Protein 2O8N (pdb70)

GO terms:
  GO:0052856 NAD(P)HX epimerase activity (F, EXP)
  GO:0005576 extracellular region (C, EXP)
  GO:0044297 cell body (C, IDA)
  GO:0005576 extracellular region (C, IDA)
  GO:0005739 mitochondrion (C, IDA)
  GO:0005929 cilium (C, IDA)
  GO:0005739 mitochondrion (C, HDA)
  GO:0042802 identical protein binding (F, IPI)
  GO:0005829 cytosol (C, IDA)

Structure (mmCIF, N/CA/C/O backbone):
data_2O8N
#
_entry.id   2O8N
#
_cell.length_a   124.312
_cell.length_b   124.312
_cell.length_c   120.677
_cell.angle_alpha   90.00
_cell.angle_beta   90.00
_cell.angle_gamma   120.00
#
_symmetry.space_group_name_H-M   'H 3 2'
#
loop_
_entity.id
_entity.type
_entity.pdbx_description
1 polymer 'ApoA-I binding protein'
2 non-polymer 'SULFATE ION'
3 non-polymer 'CHLORIDE ION'
4 water water
#
loop_
_atom_site.group_PDB
_atom_site.id
_atom_site.type_symbol
_atom_site.label_atom_id
_atom_site.label_alt_id
_atom_site.label_comp_id
_atom_site.label_asym_id
_atom_site.label_entity_id
_atom_site.label_seq_id
_atom_site.pdbx_PDB_ins_code
_atom_site.Cartn_x
_atom_site.Cartn_y
_atom_site.Cartn_z
_atom_site.occupancy
_atom_site.B_iso_or_equiv
_atom_site.auth_seq_id
_atom_site.auth_comp_id
_atom_site.auth_asym_id
_atom_site.auth_atom_id
_atom_site.pdbx_PDB_model_num
ATOM 1 N N . ALA A 1 27 ? 22.956 8.980 101.315 1.00 31.21 26 ALA A N 1
ATOM 2 C CA . ALA A 1 27 ? 22.015 8.804 100.174 1.00 31.11 26 ALA A CA 1
ATOM 3 C C . ALA A 1 27 ? 21.264 10.102 99.942 1.00 31.13 26 ALA A C 1
ATOM 4 O O . ALA A 1 27 ? 20.867 10.784 100.904 1.00 31.12 26 ALA A O 1
ATOM 6 N N . VAL A 1 28 ? 21.074 10.433 98.663 1.00 31.00 27 VAL A N 1
ATOM 7 C CA . VAL A 1 28 ? 20.612 11.756 98.249 1.00 30.83 27 VAL A CA 1
ATOM 8 C C . VAL A 1 28 ? 19.211 12.020 98.808 1.00 30.77 27 VAL A C 1
ATOM 9 O O . VAL A 1 28 ? 18.439 11.082 98.994 1.00 30.85 27 VAL A O 1
ATOM 13 N N . LYS A 1 29 ? 18.894 13.279 99.100 1.00 30.71 28 LYS A N 1
ATOM 14 C CA . LYS A 1 29 ? 17.544 13.653 99.508 1.00 30.69 28 LYS A CA 1
ATOM 15 C C . LYS A 1 29 ? 16.614 13.738 98.300 1.00 30.67 28 LYS A C 1
ATOM 16 O O . LYS A 1 29 ? 16.987 14.254 97.231 1.00 30.45 28 LYS A O 1
ATOM 22 N N . TYR A 1 30 ? 15.405 13.222 98.467 1.00 30.48 29 TYR A N 1
ATOM 23 C CA . TYR A 1 30 ? 14.373 13.378 97.451 1.00 30.57 29 TYR A CA 1
ATOM 24 C C . TYR A 1 30 ? 13.470 14.488 97.923 1.00 30.37 29 TYR A C 1
ATOM 25 O O . TYR A 1 30 ? 12.919 14.414 99.003 1.00 30.26 29 TYR A O 1
ATOM 34 N N . LEU A 1 31 ? 13.364 15.538 97.125 1.00 30.05 30 LEU A N 1
ATOM 35 C CA . LEU A 1 31 ? 12.684 16.747 97.551 1.00 29.94 30 LEU A CA 1
ATOM 36 C C . LEU A 1 31 ? 11.163 16.740 97.334 1.00 29.96 30 LEU A C 1
ATOM 37 O O . LEU A 1 31 ? 10.671 16.282 96.287 1.00 29.73 30 LEU A O 1
ATOM 42 N N . SER A 1 32 ? 10.437 17.304 98.302 1.00 29.80 31 SER A N 1
ATOM 43 C CA . SER A 1 32 ? 9.036 17.652 98.111 1.00 29.90 31 SER A CA 1
ATOM 44 C C . SER A 1 32 ? 8.937 18.816 97.118 1.00 30.08 31 SER A C 1
ATOM 45 O O . SER A 1 32 ? 9.920 19.535 96.899 1.00 29.89 31 SER A O 1
ATOM 48 N N . GLN A 1 33 ? 7.750 19.011 96.545 1.00 30.26 32 GLN A N 1
ATOM 49 C CA . GLN A 1 33 ? 7.491 20.178 95.711 1.00 30.61 32 GLN A CA 1
ATOM 50 C C . GLN A 1 33 ? 7.850 21.477 96.429 1.00 30.71 32 GLN A C 1
ATOM 51 O O . GLN A 1 33 ? 8.482 22.335 95.838 1.00 30.56 32 GLN A O 1
ATOM 57 N N 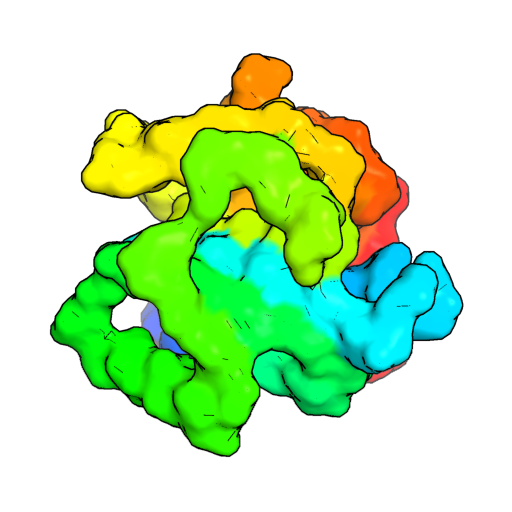. GLU A 1 34 ? 7.428 21.625 97.688 1.00 30.90 33 GLU A N 1
ATOM 58 C CA . GLU A 1 34 ? 7.737 22.831 98.448 1.00 31.15 33 GLU A CA 1
ATOM 59 C C . GLU A 1 34 ? 9.244 23.038 98.598 1.00 31.15 33 GLU A C 1
ATOM 60 O O . GLU A 1 34 ? 9.713 24.151 98.399 1.00 31.15 33 GLU A O 1
ATOM 66 N N . GLU A 1 35 ? 9.987 21.972 98.925 1.00 31.16 34 GLU A N 1
ATOM 67 C CA . GLU A 1 35 ? 11.461 22.015 99.024 1.00 31.14 34 GLU A CA 1
ATOM 68 C C . GLU A 1 35 ? 12.113 22.363 97.684 1.00 31.12 34 GLU A C 1
ATOM 69 O O . GLU A 1 35 ? 12.977 23.231 97.618 1.00 31.09 34 GLU A O 1
ATOM 75 N N . ALA A 1 36 ? 11.704 21.676 96.624 1.00 30.97 35 ALA A N 1
ATOM 76 C CA . ALA A 1 36 ? 12.183 21.984 95.278 1.00 30.95 35 ALA A CA 1
ATOM 77 C C . ALA A 1 36 ? 11.984 23.470 94.930 1.00 30.94 35 ALA A C 1
ATOM 78 O O . ALA A 1 36 ? 12.886 24.094 94.380 1.00 30.71 35 ALA A O 1
ATOM 80 N N . GLN A 1 37 ? 10.801 24.015 95.239 1.00 31.04 36 GLN A N 1
ATOM 81 C CA . GLN A 1 37 ? 10.485 25.421 94.949 1.00 31.26 36 GLN A CA 1
ATOM 82 C C . GLN A 1 37 ? 11.343 26.414 95.792 1.00 31.27 36 GLN A C 1
ATOM 83 O O . GLN A 1 37 ? 11.707 27.480 95.300 1.00 31.00 36 GLN A O 1
ATOM 89 N N . ALA A 1 38 ? 11.610 26.060 97.055 1.00 31.17 37 ALA A N 1
ATOM 90 C CA . ALA A 1 38 ? 12.461 26.849 97.945 1.00 31.29 37 ALA A CA 1
ATOM 91 C C . ALA A 1 38 ? 13.875 26.940 97.384 1.00 31.40 37 ALA A C 1
ATOM 92 O O . ALA A 1 38 ? 14.464 28.025 97.330 1.00 31.37 37 ALA A O 1
ATOM 94 N N . VAL A 1 39 ? 14.416 25.790 96.991 1.00 31.55 38 VAL A N 1
ATOM 95 C CA . VAL A 1 39 ? 15.784 25.690 96.486 1.00 31.79 38 VAL A CA 1
ATOM 96 C C . VAL A 1 39 ? 15.903 26.519 95.222 1.00 32.06 38 VAL A C 1
ATOM 97 O O . VAL A 1 39 ? 16.881 27.237 95.032 1.00 32.09 38 VAL A O 1
ATOM 101 N N . ASP A 1 40 ? 14.897 26.417 94.360 1.00 32.54 39 ASP A N 1
ATOM 102 C CA . ASP A 1 40 ? 14.850 27.225 93.149 1.00 32.88 39 ASP A CA 1
ATOM 103 C C . ASP A 1 40 ? 14.768 28.725 93.401 1.00 32.83 39 ASP A C 1
ATOM 104 O O . ASP A 1 40 ? 15.489 29.511 92.775 1.00 32.61 39 ASP A O 1
ATOM 109 N N . GLN A 1 41 ? 13.907 29.114 94.330 1.00 32.45 40 GLN A N 1
ATOM 110 C CA . GLN A 1 41 ? 13.823 30.505 94.748 1.00 32.31 40 GLN A CA 1
ATOM 111 C C . GLN A 1 41 ? 15.188 31.038 95.199 1.00 31.98 40 GLN A C 1
ATOM 112 O O . GLN A 1 41 ? 15.569 32.139 94.791 1.00 31.98 40 GLN A O 1
ATOM 118 N N . GLU A 1 42 ? 15.901 30.282 96.040 1.00 31.44 41 GLU A N 1
ATOM 119 C CA . GLU A 1 42 ? 17.251 30.676 96.478 1.00 30.96 41 GLU A CA 1
ATOM 120 C C . GLU A 1 42 ? 18.220 30.844 95.300 1.00 30.55 41 GLU A C 1
ATOM 121 O O . GLU A 1 42 ? 18.878 31.869 95.163 1.00 30.11 41 GLU A O 1
ATOM 127 N N . LEU A 1 43 ? 18.260 29.845 94.431 1.00 29.86 42 LEU A N 1
ATOM 128 C CA . LEU A 1 43 ? 19.205 29.873 93.305 1.00 29.46 42 LEU A CA 1
ATOM 129 C C . LEU A 1 43 ? 19.066 31.133 92.466 1.00 29.27 42 LEU A C 1
ATOM 130 O O . LEU A 1 43 ? 20.067 31.760 92.140 1.00 28.95 42 LEU A O 1
ATOM 135 N N . PHE A 1 44 ? 17.830 31.518 92.154 1.00 29.01 43 PHE A N 1
ATOM 136 C CA . PHE A 1 44 ? 17.587 32.619 91.229 1.00 29.15 43 PHE A CA 1
ATOM 137 C C . PHE A 1 44 ? 17.448 33.967 91.905 1.00 29.23 43 PHE A C 1
ATOM 138 O O . PHE A 1 44 ? 17.365 35.008 91.233 1.00 29.26 43 PHE A O 1
ATOM 146 N N . ASN A 1 45 ? 17.450 33.944 93.233 1.00 29.27 44 ASN A N 1
ATOM 147 C CA . ASN A 1 45 ? 17.287 35.164 93.986 1.00 29.28 44 ASN A CA 1
ATOM 148 C C . ASN A 1 45 ? 18.523 35.501 94.818 1.00 29.12 44 ASN A C 1
ATOM 149 O O . ASN A 1 45 ? 19.371 36.241 94.333 1.00 28.98 44 ASN A O 1
ATOM 154 N N . GLU A 1 46 ? 18.681 34.912 95.994 1.00 28.82 45 GLU A N 1
ATOM 155 C CA . GLU A 1 46 ? 19.859 35.231 96.814 1.00 28.73 45 GLU A CA 1
ATOM 156 C C . GLU A 1 46 ? 21.210 34.873 96.119 1.00 28.57 45 GLU A C 1
ATOM 157 O O . GLU A 1 46 ? 22.160 35.637 96.171 1.00 28.24 45 GLU A O 1
ATOM 163 N N . TYR A 1 47 ? 21.263 33.733 95.441 1.00 28.35 46 TYR A N 1
ATOM 164 C CA . TYR A 1 47 ? 22.495 33.304 94.747 1.00 28.27 46 TYR A CA 1
ATOM 165 C C . TYR A 1 47 ? 22.761 34.037 93.441 1.00 28.13 46 TYR A C 1
ATOM 166 O O . TYR A 1 47 ? 23.877 34.019 92.920 1.00 27.87 46 TYR A O 1
ATOM 175 N N . GLN A 1 48 ? 21.726 34.685 92.929 1.00 28.18 47 GLN A N 1
ATOM 176 C CA . GLN A 1 48 ? 21.805 35.490 91.717 1.00 28.25 47 GLN A CA 1
ATOM 177 C C . GLN A 1 48 ? 22.260 34.737 90.466 1.00 28.10 47 GLN A C 1
ATOM 178 O O . GLN A 1 48 ? 22.793 35.347 89.528 1.00 27.85 47 GLN A O 1
ATOM 184 N N . PHE A 1 49 ? 21.992 33.429 90.418 1.00 27.56 48 PHE A N 1
ATOM 185 C CA . PHE A 1 49 ? 22.076 32.715 89.149 1.00 27.44 48 PHE A CA 1
ATOM 186 C C . PHE A 1 49 ? 20.980 33.174 88.228 1.00 27.46 48 PHE A C 1
ATOM 187 O O . PHE A 1 49 ? 19.897 33.535 88.665 1.00 27.54 48 PHE A O 1
ATOM 195 N N . SER A 1 50 ? 21.251 33.182 86.939 1.00 27.51 49 SER A N 1
ATOM 196 C CA . SER A 1 50 ? 20.203 33.538 86.022 1.00 27.55 49 SER A CA 1
ATOM 197 C C . SER A 1 50 ? 19.565 32.258 85.437 1.00 27.47 49 SER A C 1
ATOM 198 O O . SER A 1 50 ? 20.184 31.189 85.380 1.00 27.09 49 SER A O 1
ATOM 201 N N . VAL A 1 51 ? 18.326 32.382 85.002 1.00 27.26 50 VAL A N 1
ATOM 202 C CA . VAL A 1 51 ? 17.598 31.240 84.451 1.00 27.36 50 VAL A CA 1
ATOM 203 C C . VAL A 1 51 ? 18.334 30.688 83.246 1.00 27.29 50 VAL A C 1
ATOM 204 O O . VAL A 1 51 ? 18.582 29.489 83.190 1.00 27.37 50 VAL A O 1
ATOM 208 N N . ASP A 1 52 ? 18.734 31.539 82.302 1.00 27.28 51 ASP A N 1
ATOM 209 C CA . ASP A 1 52 ? 19.289 30.963 81.080 1.00 27.33 51 ASP A CA 1
ATOM 210 C C . ASP A 1 52 ? 20.628 30.234 81.350 1.00 27.18 51 ASP A C 1
ATOM 211 O O . ASP A 1 52 ? 21.005 29.305 80.635 1.00 27.15 51 ASP A O 1
ATOM 216 N N . GLN A 1 53 ? 21.303 30.657 82.409 1.00 26.77 52 GLN A N 1
ATOM 217 C CA . GLN A 1 53 ? 22.539 30.075 82.864 1.00 26.28 52 GLN A CA 1
ATOM 218 C C . GLN A 1 53 ? 22.332 28.651 83.423 1.00 25.95 52 GLN A C 1
ATOM 219 O O . GLN A 1 53 ? 22.969 27.690 82.965 1.00 25.21 52 GLN A O 1
ATOM 225 N N . LEU A 1 54 ? 21.443 28.504 84.399 1.00 24.94 53 LEU A N 1
ATOM 226 C CA . LEU A 1 54 ? 21.182 27.163 84.935 1.00 24.72 53 LEU A CA 1
ATOM 227 C C . LEU A 1 54 ? 20.405 26.274 83.962 1.00 24.42 53 LEU A C 1
ATOM 228 O O . LEU A 1 54 ? 20.565 25.040 83.976 1.00 24.76 53 LEU A O 1
ATOM 241 N N . GLU A 1 56 ? 20.919 26.344 80.737 1.00 20.35 55 GLU A N 1
ATOM 242 C CA . GLU A 1 56 ? 22.017 25.848 79.874 1.00 18.39 55 GLU A CA 1
ATOM 243 C C . GLU A 1 56 ? 22.711 24.602 80.471 1.00 17.62 55 GLU A C 1
ATOM 244 O O . GLU A 1 56 ? 22.863 23.577 79.811 1.00 16.90 55 GLU A O 1
ATOM 250 N N . LEU A 1 57 ? 23.132 24.710 81.732 1.00 16.31 56 LEU A N 1
ATOM 251 C CA . LEU A 1 57 ? 23.747 23.589 82.416 1.00 15.31 56 LEU A CA 1
ATOM 252 C C . LEU A 1 57 ? 22.807 22.403 82.583 1.00 14.94 56 LEU A C 1
ATOM 253 O O . LEU A 1 57 ? 23.219 21.281 82.390 1.00 14.72 56 LEU A O 1
ATOM 258 N N . ALA A 1 58 ? 21.544 22.655 82.933 1.00 14.58 57 ALA A N 1
ATOM 259 C CA . ALA A 1 58 ? 20.538 21.582 83.043 1.00 14.14 57 ALA A CA 1
ATOM 260 C C . ALA A 1 58 ? 20.340 20.862 81.698 1.00 14.02 57 ALA A C 1
ATOM 261 O O . ALA A 1 58 ? 20.314 19.642 81.630 1.00 14.04 57 ALA A O 1
ATOM 263 N N . GLY A 1 59 ? 20.172 21.601 80.623 1.00 13.60 58 GLY A N 1
ATOM 264 C CA . GLY A 1 59 ? 19.910 20.910 79.338 1.00 13.12 58 GLY A CA 1
ATOM 265 C C . GLY A 1 59 ? 21.145 20.186 78.838 1.00 12.91 58 GLY A C 1
ATOM 266 O O . GLY A 1 59 ? 21.044 19.119 78.236 1.00 12.76 58 GLY A O 1
ATOM 267 N N . LEU A 1 60 ? 22.325 20.749 79.114 1.00 12.41 59 LEU A N 1
ATOM 268 C CA . LEU A 1 60 ? 23.570 20.071 78.804 1.00 12.17 59 LEU A CA 1
ATOM 269 C C . LEU A 1 60 ? 23.660 18.727 79.573 1.00 12.25 59 LEU A C 1
ATOM 270 O O . LEU A 1 60 ? 24.058 17.712 78.988 1.00 12.02 59 LEU A O 1
ATOM 275 N N . SER A 1 61 ? 23.350 18.723 80.882 1.00 12.33 60 SER A N 1
ATOM 276 C CA . SER A 1 61 ? 23.306 17.477 81.643 1.00 12.53 60 SER A CA 1
ATOM 277 C C . SER A 1 61 ? 22.318 16.493 81.024 1.00 12.71 60 SER A C 1
ATOM 278 O O . SER A 1 61 ? 22.574 15.306 81.023 1.00 12.71 60 SER A O 1
ATOM 281 N N . CYS A 1 62 ? 21.168 16.971 80.558 1.00 12.75 61 CYS A N 1
ATOM 282 C CA . CYS A 1 62 ? 20.174 16.044 79.989 1.00 13.01 61 CYS A CA 1
ATOM 283 C C . CYS A 1 62 ? 20.736 15.359 78.741 1.00 12.71 61 CYS A C 1
ATOM 284 O O . CYS A 1 62 ? 20.645 14.149 78.596 1.00 12.41 61 CYS A O 1
ATOM 287 N N . ALA A 1 63 ? 21.343 16.150 77.856 1.00 12.61 62 ALA A N 1
ATOM 288 C CA .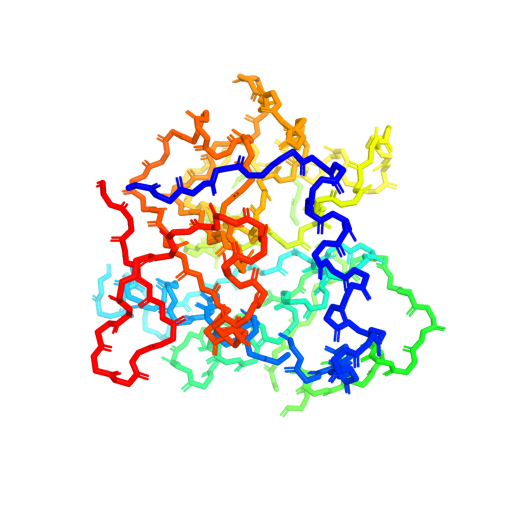 ALA A 1 63 ? 21.885 15.628 76.572 1.00 12.17 62 ALA A CA 1
ATOM 289 C C . ALA A 1 63 ? 23.025 14.697 76.909 1.00 12.39 62 ALA A C 1
ATOM 290 O O . ALA A 1 63 ? 23.226 13.679 76.250 1.00 11.95 62 ALA A O 1
ATOM 292 N N . THR A 1 64 ? 23.799 15.051 77.955 1.00 12.00 63 THR A N 1
ATOM 293 C CA . THR A 1 64 ? 24.890 14.218 78.382 1.00 11.92 63 THR A CA 1
ATOM 294 C C . THR A 1 64 ? 24.404 12.848 78.900 1.00 11.90 63 THR A C 1
ATOM 295 O O . THR A 1 64 ? 24.986 11.813 78.559 1.00 11.65 63 THR A O 1
ATOM 299 N N . ALA A 1 65 ? 23.378 12.849 79.752 1.00 11.68 64 ALA A N 1
ATOM 300 C CA . ALA A 1 65 ? 22.853 11.587 80.300 1.00 11.71 64 ALA A CA 1
ATOM 301 C C . ALA A 1 65 ? 22.302 10.706 79.165 1.00 11.70 64 ALA A C 1
ATOM 302 O O . ALA A 1 65 ? 22.506 9.487 79.137 1.00 11.53 64 ALA A O 1
ATOM 304 N N . ILE A 1 66 ? 21.614 11.342 78.231 1.00 11.71 65 ILE A N 1
ATOM 305 C CA . ILE A 1 66 ? 21.058 10.613 77.087 1.00 12.09 65 ILE A CA 1
ATOM 306 C C . ILE A 1 66 ? 22.179 9.960 76.296 1.00 12.30 65 ILE A C 1
ATOM 307 O O . ILE A 1 66 ? 22.080 8.783 75.933 1.00 12.21 65 ILE A O 1
ATOM 312 N N . ALA A 1 67 ? 23.245 10.725 76.028 1.00 12.93 66 ALA A N 1
ATOM 313 C CA . ALA A 1 67 ? 24.364 10.220 75.199 1.00 13.47 66 ALA A CA 1
ATOM 314 C C . ALA A 1 67 ? 25.125 9.126 75.918 1.00 13.77 66 ALA A C 1
ATOM 315 O O . ALA A 1 67 ? 25.673 8.235 75.272 1.00 13.98 66 ALA A O 1
ATOM 317 N N . LYS A 1 68 ? 25.129 9.161 77.250 1.00 14.20 67 LYS A N 1
ATOM 318 C CA . LYS A 1 68 ? 25.699 8.078 78.023 1.00 14.69 67 LYS A CA 1
ATOM 319 C C . LYS A 1 68 ? 24.829 6.817 78.060 1.00 14.93 67 LYS A C 1
ATOM 320 O O . LYS A 1 68 ? 25.339 5.710 77.972 1.00 14.74 67 LYS A O 1
ATOM 326 N N . ALA A 1 69 ? 23.524 6.979 78.229 1.00 15.33 68 ALA A N 1
ATOM 327 C CA . ALA A 1 69 ? 22.636 5.814 78.347 1.00 15.96 68 ALA A CA 1
ATOM 328 C C . ALA A 1 69 ? 22.368 5.200 76.978 1.00 16.42 68 ALA A C 1
ATOM 329 O O . ALA A 1 69 ? 22.176 3.983 76.861 1.00 16.30 68 ALA A O 1
ATOM 331 N N . TYR A 1 70 ? 22.307 6.041 75.947 1.00 17.15 69 TYR A N 1
ATOM 332 C CA . TYR A 1 70 ? 22.035 5.560 74.590 1.00 18.17 69 TYR A CA 1
ATOM 333 C C . TYR A 1 70 ? 23.094 6.079 73.610 1.00 19.03 69 TYR A C 1
ATOM 334 O O . TYR A 1 70 ? 22.786 6.914 72.759 1.00 18.78 69 TYR A O 1
ATOM 343 N N . PRO A 1 71 ? 24.342 5.585 73.712 1.00 19.94 70 PRO A N 1
ATOM 344 C CA . PRO A 1 71 ? 25.383 6.120 72.823 1.00 20.95 70 PRO A CA 1
ATOM 345 C C . PRO A 1 71 ? 25.067 5.845 71.348 1.00 22.11 70 PRO A C 1
ATOM 346 O O . PRO A 1 71 ? 24.512 4.799 71.045 1.00 21.79 70 PRO A O 1
ATOM 350 N N . PRO A 1 72 ? 25.414 6.791 70.444 1.00 23.28 71 PRO A N 1
ATOM 351 C CA . PRO A 1 72 ? 25.128 6.625 69.008 1.00 24.48 71 PRO A CA 1
ATOM 352 C C . PRO A 1 72 ? 25.542 5.281 68.437 1.00 25.44 71 PRO A C 1
ATOM 353 O O . PRO A 1 72 ? 24.817 4.735 67.593 1.00 25.94 71 PRO A O 1
ATOM 357 N N . THR A 1 73 ? 26.667 4.729 68.889 1.00 27.02 72 THR A N 1
ATOM 358 C CA . THR A 1 73 ? 27.079 3.371 68.467 1.00 28.38 72 THR A CA 1
ATOM 359 C C . THR A 1 73 ? 26.068 2.262 68.817 1.00 29.08 72 THR A C 1
ATOM 360 O O . THR A 1 73 ? 25.931 1.287 68.075 1.00 29.28 72 THR A O 1
ATOM 364 N N . SER A 1 74 ? 25.363 2.412 69.937 1.00 30.21 73 SER A N 1
ATOM 365 C CA . SER A 1 74 ? 24.385 1.403 70.387 1.00 31.32 73 SER A CA 1
ATOM 366 C C . SER A 1 74 ? 23.074 1.458 69.582 1.00 31.92 73 SER A C 1
ATOM 367 O O . SER A 1 74 ? 22.157 0.645 69.783 1.00 32.21 73 SER A O 1
ATOM 378 N N . SER A 1 76 ? 20.822 1.728 65.927 1.00 32.07 75 SER A N 1
ATOM 379 C CA . SER A 1 76 ? 20.853 1.156 64.571 1.00 31.08 75 SER A CA 1
ATOM 380 C C . SER A 1 76 ? 20.861 2.176 63.421 1.00 30.40 75 SER A C 1
ATOM 381 O O . SER A 1 76 ? 21.158 1.805 62.275 1.00 30.36 75 SER A O 1
ATOM 384 N N . LYS A 1 77 ? 20.527 3.435 63.708 1.00 29.31 76 LYS A N 1
ATOM 385 C CA . LYS A 1 77 ? 20.646 4.508 62.711 1.00 28.18 76 LYS A CA 1
ATOM 386 C C . LYS A 1 77 ? 21.883 5.377 62.945 1.00 27.44 76 LYS A C 1
ATOM 387 O O . LYS A 1 77 ? 22.149 5.800 64.072 1.00 27.09 76 LYS A O 1
ATOM 393 N N . SER A 1 78 ? 22.652 5.590 61.871 1.00 26.23 77 SER A N 1
ATOM 394 C CA . SER A 1 78 ? 23.738 6.585 61.869 1.00 24.99 77 SER A CA 1
ATOM 395 C C . SER A 1 78 ? 23.121 7.831 61.279 1.00 23.93 77 SER A C 1
ATOM 396 O O . SER A 1 78 ? 22.715 7.810 60.107 1.00 23.95 77 SER A O 1
ATOM 399 N N . PRO A 1 79 ? 23.371 8.951 61.950 1.00 22.72 78 PRO A N 1
ATOM 400 C CA . PRO A 1 79 ? 22.898 9.591 63.170 1.00 21.64 78 PRO A CA 1
ATOM 401 C C . PRO A 1 79 ? 21.614 9.002 63.745 1.00 20.31 78 PRO A C 1
ATOM 402 O O . PRO A 1 79 ? 20.657 8.785 63.019 1.00 20.21 78 PRO A O 1
ATOM 406 N N . PRO A 1 80 ? 21.628 8.700 65.046 1.00 19.05 79 PRO A N 1
ATOM 407 C CA . PRO A 1 80 ? 20.434 8.281 65.759 1.00 17.92 79 PRO A CA 1
ATOM 408 C C . PRO A 1 80 ? 19.379 9.378 65.806 1.00 16.95 79 PRO A C 1
ATOM 409 O O . PRO A 1 80 ? 19.695 10.528 66.027 1.00 16.43 79 PRO A O 1
ATOM 413 N N . THR A 1 81 ? 18.128 9.019 65.595 1.00 15.62 80 THR A N 1
ATOM 414 C CA . THR A 1 81 ? 17.056 10.012 65.579 1.00 14.53 80 THR A CA 1
ATOM 415 C C . THR A 1 81 ? 16.407 10.133 66.956 1.00 14.36 80 THR A C 1
ATOM 416 O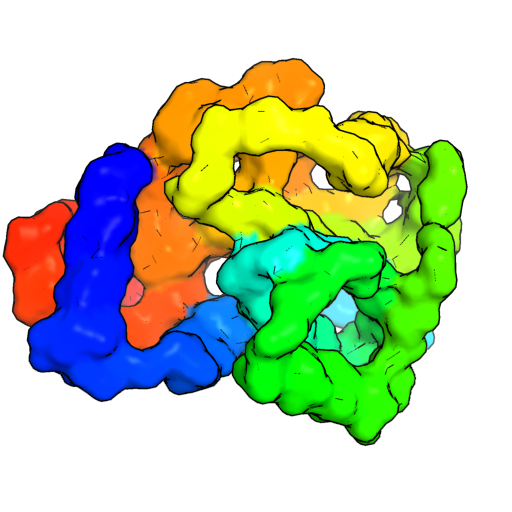 O . THR A 1 81 ? 16.277 9.122 67.677 1.00 13.71 80 THR A O 1
ATOM 420 N N . VAL A 1 82 ? 16.015 11.352 67.323 1.00 13.71 81 VAL A N 1
ATOM 421 C CA . VAL A 1 82 ? 15.422 11.636 68.639 1.00 13.48 81 VAL A CA 1
ATOM 422 C C . VAL A 1 82 ? 14.334 12.677 68.443 1.00 13.34 81 VAL A C 1
ATOM 423 O O . VAL A 1 82 ? 14.556 13.672 67.755 1.00 13.24 81 VAL A O 1
ATOM 427 N N . LEU A 1 83 ? 13.169 12.461 69.049 1.00 12.91 82 LEU A N 1
ATOM 428 C CA . LEU A 1 83 ? 12.114 13.476 69.059 1.00 12.63 82 LEU A CA 1
ATOM 429 C C . LEU A 1 83 ? 12.060 14.107 70.441 1.00 12.57 82 LEU A C 1
ATOM 430 O O . LEU A 1 83 ? 11.914 13.408 71.452 1.00 12.15 82 LEU A O 1
ATOM 435 N N . VAL A 1 84 ? 12.177 15.433 70.494 1.00 12.53 83 VAL A N 1
ATOM 436 C CA . VAL A 1 84 ? 12.216 16.110 71.782 1.00 12.77 83 VAL A CA 1
ATOM 437 C C . VAL A 1 84 ? 10.940 16.917 71.873 1.00 13.09 83 VAL A C 1
ATOM 438 O O . VAL A 1 84 ? 10.712 17.816 71.039 1.00 12.88 83 VAL A O 1
ATOM 442 N N . ILE A 1 85 ? 10.103 16.617 72.859 1.00 13.38 84 ILE A N 1
ATOM 443 C CA . ILE A 1 85 ? 8.780 17.259 72.912 1.00 13.87 84 ILE A CA 1
ATOM 444 C C . ILE A 1 85 ? 8.837 18.246 74.065 1.00 14.06 84 ILE A C 1
ATOM 445 O O . ILE A 1 85 ? 9.068 17.848 75.229 1.00 14.24 84 ILE A O 1
ATOM 450 N N . CYS A 1 86 ? 8.645 19.518 73.746 1.00 14.29 85 CYS A N 1
ATOM 451 C CA . CYS A 1 86 ? 8.864 20.585 74.720 1.00 14.53 85 CYS A CA 1
ATOM 452 C C . CYS A 1 86 ? 7.566 21.197 75.181 1.00 14.56 85 CYS A C 1
ATOM 453 O O . CYS A 1 86 ? 6.746 21.598 74.350 1.00 14.64 85 CYS A O 1
ATOM 456 N N . GLY A 1 87 ? 7.403 21.323 76.494 1.00 14.78 86 GLY A N 1
ATOM 457 C CA . GLY A 1 87 ? 6.173 21.858 77.076 1.00 15.00 86 GLY A CA 1
ATOM 458 C C . GLY A 1 87 ? 6.199 23.366 77.219 1.00 15.30 86 GLY A C 1
ATOM 459 O O . GLY A 1 87 ? 7.168 24.022 76.811 1.00 15.41 86 GLY A O 1
ATOM 460 N N . PRO A 1 88 ? 5.139 23.942 77.827 1.00 15.59 87 PRO A N 1
ATOM 461 C CA . PRO A 1 88 ? 4.988 25.409 77.809 1.00 15.60 87 PRO A CA 1
ATOM 462 C C . PRO A 1 88 ? 5.759 26.182 78.887 1.00 15.77 87 PRO A C 1
ATOM 463 O O . PRO A 1 88 ? 5.573 27.382 78.978 1.00 15.81 87 PRO A O 1
ATOM 467 N N . GLY A 1 89 ? 6.605 25.526 79.681 1.00 15.78 88 GLY A N 1
ATOM 468 C CA . GLY A 1 89 ? 7.319 26.220 80.783 1.00 15.70 88 GLY A CA 1
ATOM 469 C C . GLY A 1 89 ? 8.823 25.980 80.730 1.00 15.68 88 GLY A C 1
ATOM 470 O O . GLY A 1 89 ? 9.403 25.741 79.658 1.00 15.53 88 GLY A O 1
ATOM 471 N N . ASN A 1 90 ? 9.474 26.025 81.881 1.00 15.68 89 ASN A N 1
ATOM 472 C CA . ASN A 1 90 ? 10.913 25.854 81.918 1.00 15.74 89 ASN A CA 1
ATOM 473 C C . ASN A 1 90 ? 11.390 24.454 81.483 1.00 15.70 89 ASN A C 1
ATOM 474 O O . ASN A 1 90 ? 12.457 24.330 80.901 1.00 15.51 89 ASN A O 1
ATOM 479 N N . ASN A 1 91 ? 10.603 23.410 81.767 1.00 15.47 90 ASN A N 1
ATOM 480 C CA . ASN A 1 91 ? 10.984 22.055 81.367 1.00 15.32 90 ASN A CA 1
ATOM 481 C C . ASN A 1 91 ? 11.113 22.005 79.841 1.00 15.27 90 ASN A C 1
ATOM 482 O O . ASN A 1 91 ? 12.024 21.372 79.304 1.00 15.14 90 ASN A O 1
ATOM 487 N N . GLY A 1 92 ? 10.211 22.696 79.159 1.00 14.94 91 GLY A N 1
ATOM 488 C CA . GLY A 1 92 ? 10.312 22.854 77.708 1.00 15.03 91 GLY A CA 1
ATOM 489 C C . GLY A 1 92 ? 11.603 23.537 77.288 1.00 15.13 91 GLY A C 1
ATOM 490 O O . GLY A 1 92 ? 12.229 23.135 76.292 1.00 15.11 91 GLY A O 1
ATOM 491 N N . GLY A 1 93 ? 12.008 24.578 78.031 1.00 15.10 92 GLY A N 1
ATOM 492 C CA . GLY A 1 93 ? 13.285 25.238 77.770 1.00 14.93 92 GLY A CA 1
ATOM 493 C C . GLY A 1 93 ? 14.482 24.319 77.925 1.00 14.98 92 GLY A C 1
ATOM 494 O O . GLY A 1 93 ? 15.377 24.311 77.075 1.00 14.89 92 GLY A O 1
ATOM 495 N N . ASP A 1 94 ? 14.531 23.566 79.037 1.00 14.76 93 ASP A N 1
ATOM 496 C CA . ASP A 1 94 ? 15.566 22.541 79.233 1.00 14.42 93 ASP A CA 1
ATOM 497 C C . ASP A 1 94 ? 15.636 21.623 78.000 1.00 14.23 93 ASP A C 1
ATOM 498 O O . ASP A 1 94 ? 16.727 21.237 77.560 1.00 14.17 93 ASP A O 1
ATOM 503 N N . GLY A 1 95 ? 14.468 21.228 77.481 1.00 13.97 94 GLY A N 1
ATOM 504 C CA . GLY A 1 95 ? 14.381 20.416 76.245 1.00 13.52 94 GLY A CA 1
ATOM 505 C C . GLY A 1 95 ? 15.006 21.018 75.023 1.00 13.23 94 GLY A C 1
ATOM 506 O O . GLY A 1 95 ? 15.681 20.340 74.239 1.00 13.14 94 GLY A O 1
ATOM 507 N N . LEU A 1 96 ? 14.790 22.316 74.838 1.00 13.29 95 LEU A N 1
ATOM 508 C CA . LEU A 1 96 ? 15.370 23.018 73.706 1.00 12.94 95 LEU A CA 1
ATOM 509 C C . LEU A 1 96 ? 16.895 23.041 73.804 1.00 13.19 95 LEU A C 1
ATOM 510 O O . LEU A 1 96 ? 17.591 22.834 72.821 1.00 12.71 95 LEU A O 1
ATOM 515 N N . VAL A 1 97 ? 17.411 23.291 75.009 1.00 13.06 96 VAL A N 1
ATOM 516 C CA . VAL A 1 97 ? 18.871 23.315 75.214 1.00 13.33 96 VAL A CA 1
ATOM 517 C C . VAL A 1 97 ? 19.379 21.881 75.016 1.00 13.53 96 VAL A C 1
ATOM 518 O O . VAL A 1 97 ? 20.402 21.653 74.365 1.00 13.77 96 VAL A O 1
ATOM 522 N N . CYS A 1 98 ? 18.647 20.922 75.583 1.00 13.83 97 CYS A N 1
ATOM 523 C CA . CYS A 1 98 ? 18.957 19.482 75.388 1.00 14.01 97 CYS A CA 1
ATOM 524 C C . CYS A 1 98 ? 19.057 19.128 73.896 1.00 13.88 97 CYS A C 1
ATOM 525 O O . CYS A 1 98 ? 20.018 18.484 73.471 1.00 13.84 97 CYS A O 1
ATOM 528 N N . ALA A 1 99 ? 18.060 19.510 73.098 1.00 13.95 98 ALA A N 1
ATOM 529 C CA . ALA A 1 99 ? 18.106 19.194 71.674 1.00 13.92 98 ALA A CA 1
ATOM 530 C C . ALA A 1 99 ? 19.376 19.693 70.960 1.00 13.99 98 ALA A C 1
ATOM 531 O O . ALA A 1 99 ? 19.999 18.969 70.162 1.00 14.04 98 ALA A O 1
ATOM 533 N N . ARG A 1 100 ? 19.722 20.956 71.213 1.00 14.08 99 ARG A N 1
ATOM 534 C CA . ARG A 1 100 ? 20.896 21.583 70.589 1.00 14.03 99 ARG A CA 1
ATOM 535 C C . ARG A 1 100 ? 22.211 20.845 70.982 1.00 13.86 99 ARG A C 1
ATOM 536 O O . ARG A 1 100 ? 23.027 20.545 70.117 1.00 13.68 99 ARG A O 1
ATOM 544 N N . HIS A 1 101 ? 22.405 20.516 72.260 1.00 13.54 100 HIS A N 1
ATOM 545 C CA . HIS A 1 101 ? 23.596 19.704 72.641 1.00 13.37 100 HIS A CA 1
ATOM 546 C C . HIS A 1 101 ? 23.578 18.278 72.075 1.00 13.18 100 HIS A C 1
ATOM 547 O O . HIS A 1 101 ? 24.607 17.775 71.668 1.00 12.90 100 HIS A O 1
ATOM 554 N N . LEU A 1 102 ? 22.406 17.643 72.010 1.00 13.04 101 LEU A N 1
ATOM 555 C CA . LEU A 1 102 ? 22.307 16.316 71.356 1.00 12.95 101 LEU A CA 1
ATOM 556 C C . LEU A 1 102 ? 22.790 16.360 69.913 1.00 13.21 101 LEU A C 1
ATOM 557 O O . LEU A 1 102 ? 23.500 15.462 69.449 1.00 12.99 101 LEU A O 1
ATOM 562 N N . LYS A 1 103 ? 22.406 17.407 69.182 1.00 13.52 102 LYS A N 1
ATOM 563 C CA . LYS A 1 103 ? 22.888 17.551 67.796 1.00 13.60 102 LYS A CA 1
ATOM 564 C C . LYS A 1 103 ? 24.420 17.667 67.749 1.00 13.86 102 LYS A C 1
ATOM 565 O O . LYS A 1 103 ? 25.068 17.063 66.898 1.00 13.44 102 LYS A O 1
ATOM 571 N N . LEU A 1 104 ? 24.991 18.421 68.702 1.00 13.74 103 LEU A N 1
ATOM 572 C CA . LEU A 1 104 ? 26.432 18.585 68.794 1.00 13.92 103 LEU A CA 1
ATOM 573 C C . LEU A 1 104 ? 27.038 17.262 69.176 1.00 13.95 103 LEU A C 1
ATOM 574 O O . LEU A 1 104 ? 28.148 16.961 68.725 1.00 13.93 103 LEU A O 1
ATOM 579 N N . PHE A 1 1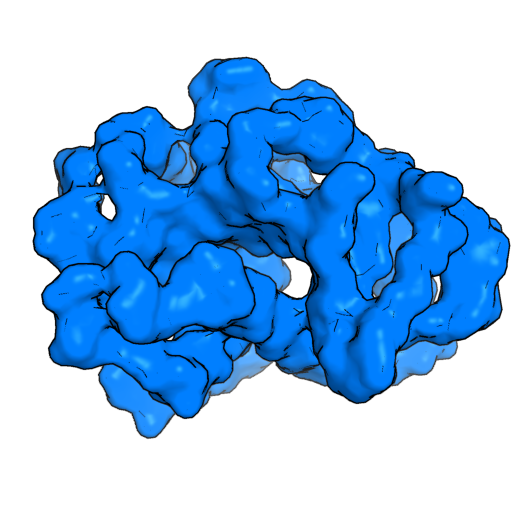05 ? 26.323 16.484 70.004 1.00 13.75 104 PHE A N 1
ATOM 580 C CA . PHE A 1 105 ? 26.785 15.130 70.363 1.00 13.81 104 PHE A CA 1
ATOM 581 C C . PHE A 1 105 ? 26.580 14.055 69.275 1.00 13.94 104 PHE A C 1
ATOM 582 O O . PHE A 1 105 ? 26.871 12.879 69.514 1.00 13.97 104 PHE A O 1
ATOM 590 N N . GLY A 1 106 ? 26.078 14.410 68.096 1.00 13.90 105 GLY A N 1
ATOM 591 C CA . GLY A 1 106 ? 25.971 13.396 67.034 1.00 14.26 105 GLY A CA 1
ATOM 592 C C . GLY A 1 106 ? 24.596 12.751 66.805 1.00 14.38 105 GLY A C 1
ATOM 593 O O . GLY A 1 106 ? 24.477 11.829 65.985 1.00 14.35 105 GLY A O 1
ATOM 594 N N . TYR A 1 107 ? 23.572 13.239 67.510 1.00 14.59 106 TYR A N 1
ATOM 595 C CA . TYR A 1 107 ? 22.173 12.839 67.296 1.00 15.00 106 TYR A CA 1
ATOM 596 C C . TYR A 1 107 ? 21.515 13.682 66.208 1.00 15.07 106 TYR A C 1
ATOM 597 O O . TYR A 1 107 ? 22.004 14.732 65.849 1.00 14.71 106 TYR A O 1
ATOM 606 N N . GLN A 1 108 ? 20.391 13.190 65.720 1.00 15.03 107 GLN A N 1
ATOM 607 C CA . GLN A 1 108 ? 19.588 13.880 64.740 1.00 15.22 107 GLN A CA 1
ATOM 608 C C . GLN A 1 108 ? 18.236 14.195 65.383 1.00 15.39 107 GLN A C 1
ATOM 609 O O . GLN A 1 108 ? 17.289 13.444 65.219 1.00 15.07 107 GLN A O 1
ATOM 615 N N . PRO A 1 109 ? 18.151 15.298 66.152 1.00 15.66 108 PRO A N 1
ATOM 616 C CA . PRO A 1 109 ? 16.910 15.653 66.860 1.00 16.05 108 PRO A CA 1
ATOM 617 C C . PRO A 1 109 ? 15.843 16.284 65.966 1.00 16.17 108 PRO A C 1
ATOM 618 O O . PRO A 1 109 ? 16.155 17.001 65.005 1.00 16.64 108 PRO A O 1
ATOM 622 N N . THR A 1 110 ? 14.597 16.032 66.312 1.00 16.19 109 THR A N 1
ATOM 623 C CA . THR A 1 110 ? 13.472 16.778 65.808 1.00 16.18 109 THR A CA 1
ATOM 624 C C . THR A 1 110 ? 12.745 17.333 67.043 1.00 16.43 109 THR A C 1
ATOM 625 O O . THR A 1 110 ? 12.693 16.666 68.079 1.00 16.49 109 THR A O 1
ATOM 629 N N . ILE A 1 111 ? 12.207 18.549 66.960 1.00 16.65 110 ILE A N 1
ATOM 630 C CA . ILE A 1 111 ? 11.488 19.137 68.104 1.00 16.84 110 ILE A CA 1
ATOM 631 C C . ILE A 1 111 ? 10.020 19.302 67.779 1.00 17.00 110 ILE A C 1
ATOM 632 O O . ILE A 1 111 ? 9.666 19.656 66.654 1.00 17.08 110 ILE A O 1
ATOM 637 N N . TYR A 1 112 ? 9.156 19.018 68.753 1.00 17.18 111 TYR A N 1
ATOM 638 C CA . TYR A 1 112 ? 7.751 19.402 68.681 1.00 17.40 111 TYR A CA 1
ATOM 639 C C . TYR A 1 112 ? 7.541 20.309 69.876 1.00 17.72 111 TYR A C 1
ATOM 640 O O . TYR A 1 112 ? 7.732 19.870 71.008 1.00 17.19 111 TYR A O 1
ATOM 649 N N . TYR A 1 113 ? 7.154 21.556 69.604 1.00 17.60 112 TYR A N 1
ATOM 650 C CA . TYR A 1 113 ? 7.022 22.613 70.614 1.00 18.15 112 TYR A CA 1
ATOM 651 C C . TYR A 1 113 ? 5.719 23.351 70.354 1.00 18.51 112 TYR A C 1
ATOM 652 O O . TYR A 1 113 ? 5.732 24.440 69.781 1.00 18.62 112 TYR A O 1
ATOM 661 N N . PRO A 1 114 ? 4.583 22.750 70.727 1.00 19.03 113 PRO A N 1
ATOM 662 C CA . PRO A 1 114 ? 3.294 23.321 70.344 1.00 19.55 113 PRO A CA 1
ATOM 663 C C . PRO A 1 114 ? 2.909 24.632 71.053 1.00 20.11 113 PRO A C 1
ATOM 664 O O . PRO A 1 114 ? 2.309 25.472 70.418 1.00 20.21 113 PRO A O 1
ATOM 668 N N . LYS A 1 115 ? 3.259 24.801 72.336 1.00 20.86 114 LYS A N 1
ATOM 669 C CA . LYS A 1 115 ? 2.866 25.985 73.124 1.00 21.47 114 LYS A CA 1
ATOM 670 C C . LYS A 1 115 ? 4.084 26.631 73.742 1.00 21.87 114 LYS A C 1
ATOM 671 O O . LYS A 1 115 ? 4.707 26.071 74.639 1.00 21.66 114 LYS A O 1
ATOM 677 N N . ARG A 1 116 ? 4.377 27.839 73.271 1.00 22.44 115 ARG A N 1
ATOM 678 C CA . ARG A 1 116 ? 5.612 28.538 73.578 1.00 23.12 115 ARG A CA 1
ATOM 679 C C . ARG A 1 116 ? 5.339 29.825 74.328 1.00 23.43 115 ARG A C 1
ATOM 680 O O . ARG A 1 116 ? 4.548 30.627 73.868 1.00 23.52 115 ARG A O 1
ATOM 688 N N . PRO A 1 117 ? 6.019 30.050 75.469 1.00 23.75 116 PRO A N 1
ATOM 689 C CA . PRO A 1 117 ? 5.814 31.320 76.143 1.00 23.93 116 PRO A CA 1
ATOM 690 C C . PRO A 1 117 ? 6.297 32.470 75.266 1.00 24.09 116 PRO A C 1
ATOM 691 O O . PRO A 1 117 ? 7.246 32.328 74.467 1.00 24.28 116 PRO A O 1
ATOM 695 N N . ASN A 1 118 ? 5.632 33.602 75.410 1.00 24.31 117 ASN A N 1
ATOM 696 C CA . ASN A 1 118 ? 6.011 34.783 74.683 1.00 24.26 117 ASN A CA 1
ATOM 697 C C . ASN A 1 118 ? 7.050 35.542 75.496 1.00 24.19 117 ASN A C 1
ATOM 698 O O . ASN A 1 118 ? 6.772 36.615 76.050 1.00 24.12 117 ASN A O 1
ATOM 703 N N . LYS A 1 119 ? 8.242 34.949 75.586 1.00 23.94 118 LYS A N 1
ATOM 704 C CA . LYS A 1 119 ? 9.374 35.539 76.302 1.00 23.62 118 LYS A CA 1
ATOM 705 C C . LYS A 1 119 ? 10.653 35.342 75.494 1.00 23.26 118 LYS A C 1
ATOM 706 O O . LYS A 1 119 ? 10.783 34.345 74.801 1.00 23.26 118 LYS A O 1
ATOM 712 N N . PRO A 1 120 ? 11.581 36.326 75.541 1.00 22.97 119 PRO A N 1
ATOM 713 C CA . PRO A 1 120 ? 12.820 36.227 74.754 1.00 22.45 119 PRO A CA 1
ATOM 714 C C . PRO A 1 120 ? 13.652 35.010 75.110 1.00 22.12 119 PRO A C 1
ATOM 715 O O . PRO A 1 120 ? 14.339 34.459 74.233 1.00 21.87 119 PRO A O 1
ATOM 719 N N . LEU A 1 121 ? 13.616 34.591 76.376 1.00 21.55 120 LEU A N 1
ATOM 720 C CA . LEU A 1 121 ? 14.336 33.373 76.729 1.00 21.18 120 LEU A CA 1
ATOM 721 C C . LEU A 1 121 ? 13.999 32.273 75.752 1.00 20.96 120 LEU A C 1
ATOM 722 O O . LEU A 1 121 ? 14.893 31.661 75.189 1.00 20.98 120 LEU A O 1
ATOM 727 N N . PHE A 1 122 ? 12.708 32.036 75.524 1.00 20.60 121 PHE A N 1
ATOM 728 C CA . PHE A 1 122 ? 12.274 30.881 74.733 1.00 20.39 121 PHE A CA 1
ATOM 729 C C . PHE A 1 122 ? 12.362 31.112 73.244 1.00 20.18 121 PHE A C 1
ATOM 730 O O . PHE A 1 122 ? 12.731 30.208 72.492 1.00 20.33 121 PHE A O 1
ATOM 738 N N . THR A 1 123 ? 12.090 32.330 72.807 1.00 20.00 122 THR A N 1
ATOM 739 C CA . THR A 1 123 ? 12.180 32.603 71.378 1.00 19.73 122 THR A CA 1
ATOM 740 C C . THR A 1 123 ? 13.645 32.571 70.946 1.00 19.30 122 THR A C 1
ATOM 741 O O . THR A 1 123 ? 13.968 32.184 69.829 1.00 19.18 122 THR A O 1
ATOM 745 N N . GLY A 1 124 ? 14.545 32.954 71.847 1.00 18.96 123 GLY A N 1
ATOM 746 C CA . GLY A 1 124 ? 15.983 32.840 71.555 1.00 18.28 123 GLY A CA 1
ATOM 747 C C . GLY A 1 124 ? 16.441 31.381 71.441 1.00 17.93 123 GLY A C 1
ATOM 748 O O . GLY A 1 124 ? 17.134 31.017 70.484 1.00 17.94 123 GLY A O 1
ATOM 749 N N . LEU A 1 125 ? 16.067 30.555 72.422 1.00 17.39 124 LEU A N 1
ATOM 750 C CA . LEU A 1 125 ? 16.312 29.100 72.375 1.00 17.03 124 LEU A CA 1
ATOM 751 C C . LEU A 1 125 ? 15.812 28.441 71.067 1.00 16.90 124 LEU A C 1
ATOM 752 O O . LEU A 1 125 ? 16.492 27.560 70.520 1.00 16.77 124 LEU A O 1
ATOM 757 N N . VAL A 1 126 ? 14.632 28.843 70.596 1.00 16.70 125 VAL A N 1
ATOM 758 C CA . VAL A 1 126 ? 14.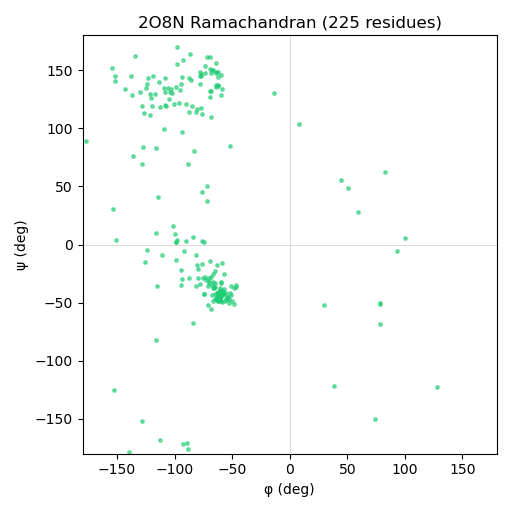064 28.271 69.375 1.00 16.52 125 VAL A CA 1
ATOM 759 C C . VAL A 1 126 ? 14.947 28.644 68.218 1.00 16.65 125 VAL A C 1
ATOM 760 O O . VAL A 1 126 ? 15.281 27.811 67.407 1.00 16.68 125 VAL A O 1
ATOM 764 N N . THR A 1 127 ? 15.322 29.923 68.136 1.00 16.97 126 THR A N 1
ATOM 765 C CA . THR A 1 127 ? 16.169 30.395 67.045 1.00 17.09 126 THR A CA 1
ATOM 766 C C . THR A 1 127 ? 17.480 29.630 67.034 1.00 17.35 126 THR A C 1
ATOM 767 O O . THR A 1 127 ? 17.961 29.215 65.959 1.00 17.27 126 THR A O 1
ATOM 771 N N . GLN A 1 128 ? 18.058 29.436 68.230 1.00 17.40 127 GLN A N 1
ATOM 772 C CA . GLN A 1 128 ? 19.293 28.638 68.368 1.00 17.63 127 GLN A CA 1
ATOM 773 C C . GLN A 1 128 ? 19.115 27.236 67.785 1.00 17.99 127 GLN A C 1
ATOM 774 O O . GLN A 1 128 ? 19.972 26.768 67.031 1.00 18.03 127 GLN A O 1
ATOM 780 N N . CYS A 1 129 ? 18.029 26.552 68.147 1.00 18.60 128 CYS A N 1
ATOM 781 C CA . CYS A 1 129 ? 17.747 25.222 67.561 1.00 19.18 128 CYS A CA 1
ATOM 782 C C . CYS A 1 129 ? 17.563 25.293 66.053 1.00 19.41 128 CYS A C 1
ATOM 783 O O . CYS A 1 129 ? 18.094 24.457 65.340 1.00 19.49 128 CYS A O 1
ATOM 786 N N . GLN A 1 130 ? 16.828 26.285 65.563 1.00 19.84 129 GLN A N 1
ATOM 787 C CA . GLN A 1 130 ? 16.706 26.445 64.106 1.00 20.47 129 GLN A CA 1
ATOM 788 C C . GLN A 1 130 ? 18.055 26.651 63.431 1.00 20.80 129 GLN A C 1
ATOM 789 O O . GLN A 1 130 ? 18.329 26.067 62.391 1.00 20.71 129 GLN A O 1
ATOM 795 N N . LYS A 1 131 ? 18.935 27.435 64.050 1.00 21.42 130 LYS A N 1
ATOM 796 C CA . LYS A 1 131 ? 20.281 27.639 63.475 1.00 22.22 130 LYS A CA 1
ATOM 797 C C . LYS A 1 131 ? 21.180 26.414 63.582 1.00 22.57 130 LYS A C 1
ATOM 798 O O . LYS A 1 131 ? 22.170 26.320 62.874 1.00 22.80 130 LYS A O 1
ATOM 812 N N . ASP A 1 133 ? 20.015 23.734 62.613 1.00 22.50 132 ASP A N 1
ATOM 813 C CA . ASP A 1 133 ? 19.373 22.885 61.571 1.00 21.77 132 ASP A CA 1
ATOM 814 C C . ASP A 1 133 ? 18.530 21.723 62.153 1.00 21.15 132 ASP A C 1
ATOM 815 O O . ASP A 1 133 ? 18.399 20.667 61.553 1.00 20.82 132 ASP A O 1
ATOM 820 N N . ILE A 1 134 ? 17.955 21.950 63.332 1.00 20.09 133 ILE A N 1
ATOM 821 C CA . ILE A 1 134 ? 17.023 21.024 63.940 1.00 19.33 133 ILE A CA 1
ATOM 822 C C . ILE A 1 134 ? 15.615 21.372 63.482 1.00 19.11 133 ILE A C 1
ATOM 823 O O . ILE A 1 134 ? 15.143 22.481 63.774 1.00 18.86 133 ILE A O 1
ATOM 828 N N . PRO A 1 135 ? 14.905 20.421 62.813 1.00 18.80 134 PRO A N 1
ATOM 829 C CA . PRO A 1 135 ? 13.560 20.769 62.344 1.00 18.65 134 PRO A CA 1
ATOM 830 C C . PRO A 1 135 ? 12.538 20.761 63.471 1.00 18.34 134 PRO A C 1
ATOM 831 O O . PRO A 1 135 ? 12.682 20.008 64.420 1.00 18.38 134 PRO A O 1
ATOM 835 N N . PHE A 1 136 ? 11.548 21.641 63.375 1.00 18.20 135 PHE A N 1
ATOM 836 C CA . PHE A 1 136 ? 10.402 21.661 64.308 1.00 18.28 135 PHE A CA 1
ATOM 837 C C . PHE A 1 136 ? 9.188 21.045 63.580 1.00 18.43 135 PHE A C 1
ATOM 838 O O . PHE A 1 136 ? 8.891 21.473 62.494 1.00 18.29 135 PHE A O 1
ATOM 846 N N . LEU A 1 137 ? 8.479 20.100 64.192 1.00 18.75 136 LEU A N 1
ATOM 847 C CA . LEU A 1 137 ? 7.243 19.549 63.609 1.00 19.40 136 LEU A CA 1
ATOM 848 C C . LEU A 1 137 ? 6.056 20.481 63.801 1.00 19.90 136 LEU A C 1
ATOM 849 O O . LEU A 1 137 ? 5.945 21.167 64.824 1.00 19.94 136 LEU A O 1
ATOM 854 N N . GLY A 1 138 ? 5.182 20.501 62.800 1.00 20.51 137 GLY A N 1
ATOM 855 C CA . GLY A 1 138 ? 3.926 21.220 62.898 1.00 21.77 137 GLY A CA 1
ATOM 856 C C . GLY A 1 138 ? 2.853 20.467 63.668 1.00 22.46 137 GLY A C 1
ATOM 857 O O . GLY A 1 138 ? 1.897 21.063 64.128 1.00 22.45 137 GLY A O 1
ATOM 858 N N . GLU A 1 139 ? 2.981 19.149 63.782 1.00 23.26 138 GLU A N 1
ATOM 859 C CA . GLU A 1 139 ? 1.992 18.365 64.500 1.00 24.18 138 GLU A CA 1
ATOM 860 C C . GLU A 1 139 ? 2.651 17.126 65.048 1.00 24.61 138 GLU A C 1
ATOM 861 O O . GLU A 1 139 ? 3.719 16.732 64.601 1.00 24.41 138 GLU A O 1
ATOM 875 N N . PRO A 1 141 ? 2.833 13.130 65.415 1.00 25.29 140 PRO A N 1
ATOM 876 C CA . PRO A 1 141 ? 2.254 11.914 64.793 1.00 25.03 140 PRO A CA 1
ATOM 877 C C . PRO A 1 141 ? 1.150 11.329 65.695 1.00 24.47 140 PRO A C 1
ATOM 878 O O . PRO A 1 141 ? 1.338 11.263 66.898 1.00 24.59 140 PRO A O 1
ATOM 882 N N . PRO A 1 142 ? -0.010 10.963 65.136 1.00 24.14 141 PRO A N 1
ATOM 883 C CA . PRO A 1 142 ? -1.090 10.579 66.048 1.00 23.74 141 PRO A CA 1
ATOM 884 C C . PRO A 1 142 ? -1.043 9.146 66.589 1.00 23.40 141 PRO A C 1
ATOM 885 O O . PRO A 1 142 ? -1.801 8.818 67.489 1.00 23.24 141 PRO A O 1
ATOM 889 N N . GLU A 1 143 ? -0.158 8.310 66.059 1.00 22.88 142 GLU A N 1
ATOM 890 C CA . GLU A 1 143 ? -0.093 6.915 66.509 1.00 22.57 142 GLU A CA 1
ATOM 891 C C . GLU A 1 143 ? 1.302 6.547 66.999 1.00 22.58 142 GLU A C 1
ATOM 892 O O . GLU A 1 143 ? 2.278 6.925 66.370 1.00 21.98 142 GLU A O 1
ATOM 898 N N . PRO A 1 144 ? 1.385 5.797 68.120 1.00 22.69 143 PRO A N 1
ATOM 899 C CA . PRO A 1 144 ? 2.672 5.356 68.664 1.00 22.94 143 PRO A CA 1
ATOM 900 C C . PRO A 1 144 ? 3.547 4.651 67.619 1.00 23.46 143 PRO A C 1
ATOM 901 O O . PRO A 1 144 ? 4.746 4.836 67.618 1.00 22.75 143 PRO A O 1
ATOM 921 N N . VAL A 1 147 ? 5.563 7.187 65.569 1.00 22.17 146 VAL A N 1
ATOM 922 C CA . VAL A 1 147 ? 6.641 7.715 66.431 1.00 20.58 146 VAL A CA 1
ATOM 923 C C . VAL A 1 147 ? 7.767 6.671 66.500 1.00 19.94 146 VAL A C 1
ATOM 924 O O . VAL A 1 147 ? 8.902 7.006 66.231 1.00 19.21 146 VAL A O 1
ATOM 928 N N . ASP A 1 148 ? 7.427 5.402 66.802 1.00 18.82 147 ASP A N 1
ATOM 929 C CA . ASP A 1 148 ? 8.405 4.309 66.944 1.00 18.25 147 ASP A CA 1
ATOM 930 C C . ASP A 1 148 ? 9.255 4.190 65.678 1.00 18.29 147 ASP A C 1
ATOM 931 O O . ASP A 1 148 ? 10.448 3.934 65.744 1.00 17.93 147 ASP A O 1
ATOM 936 N N . GLU A 1 149 ? 8.605 4.305 64.527 1.00 18.35 148 GLU A N 1
ATOM 937 C CA . GLU A 1 149 ? 9.266 4.107 63.238 1.00 18.63 148 GLU A CA 1
ATOM 938 C C . GLU A 1 149 ? 10.216 5.248 62.853 1.00 18.49 148 GLU A C 1
ATOM 939 O O . GLU A 1 149 ? 11.202 5.012 62.179 1.00 18.28 148 GLU A O 1
ATOM 945 N N . LEU A 1 150 ? 9.918 6.466 63.293 1.00 17.94 149 LEU A N 1
ATOM 946 C CA . LEU A 1 150 ? 10.707 7.629 62.915 1.00 17.85 149 LEU A CA 1
ATOM 947 C C . LEU A 1 150 ? 11.835 8.016 63.902 1.00 17.75 149 LEU A C 1
ATOM 948 O O . LEU A 1 150 ? 12.848 8.584 63.487 1.00 17.43 149 LEU A O 1
ATOM 953 N N . TYR A 1 151 ? 11.639 7.725 65.188 1.00 17.31 150 TYR A N 1
ATOM 954 C CA . TYR A 1 151 ? 12.512 8.245 66.242 1.00 17.38 150 TYR A CA 1
ATOM 955 C C . TYR A 1 151 ? 12.930 7.086 67.118 1.00 17.33 150 TYR A C 1
ATOM 956 O O . TYR A 1 151 ? 12.081 6.306 67.549 1.00 17.35 150 TYR A O 1
ATOM 965 N N . GLU A 1 152 ? 14.224 6.979 67.385 1.00 17.21 151 GLU A N 1
ATOM 966 C CA . GLU A 1 152 ? 14.749 5.913 68.205 1.00 17.14 151 GLU A CA 1
ATOM 967 C C . GLU A 1 152 ? 14.573 6.183 69.692 1.00 16.94 151 GLU A C 1
ATOM 968 O O . GLU A 1 152 ? 14.654 5.270 70.529 1.00 16.35 151 GLU A O 1
ATOM 974 N N . LEU A 1 153 ? 14.330 7.440 70.012 1.00 16.45 152 LEU A N 1
ATOM 975 C CA . LEU A 1 153 ? 14.223 7.873 71.389 1.00 16.27 152 LEU A CA 1
ATOM 976 C C . LEU A 1 153 ? 13.309 9.052 71.436 1.00 16.14 152 LEU A C 1
ATOM 977 O O . LEU A 1 153 ? 13.315 9.862 70.503 1.00 15.98 152 LEU A O 1
ATOM 982 N N . VAL A 1 154 ? 12.521 9.169 72.510 1.00 15.64 153 VAL A N 1
ATOM 983 C CA . VAL A 1 154 ? 11.654 10.332 72.692 1.00 15.57 153 VAL A CA 1
ATOM 984 C C . VAL A 1 154 ? 12.019 11.051 73.982 1.00 15.69 153 VAL A C 1
ATOM 985 O O . VAL A 1 154 ? 12.125 10.405 75.053 1.00 15.31 153 VAL A O 1
ATOM 989 N N . VAL A 1 155 ? 12.285 12.360 73.881 1.00 15.40 154 VAL A N 1
ATOM 990 C CA . VAL A 1 155 ? 12.584 13.161 75.090 1.00 15.31 154 VAL A CA 1
ATOM 991 C C . VAL A 1 155 ? 11.308 13.861 75.551 1.00 15.34 154 VAL A C 1
ATOM 992 O O . VAL A 1 155 ? 10.708 14.608 74.813 1.00 15.30 154 VAL A O 1
ATOM 996 N N . ASP A 1 156 ? 10.922 13.584 76.790 1.00 15.19 155 ASP A N 1
ATOM 997 C CA . ASP A 1 156 ? 9.757 14.163 77.433 1.00 15.22 155 ASP A CA 1
ATOM 998 C C . ASP A 1 156 ? 10.249 15.375 78.205 1.00 15.35 155 ASP A C 1
ATOM 999 O O . ASP A 1 156 ? 10.715 15.247 79.340 1.00 15.14 155 ASP A O 1
ATOM 1004 N N . ALA A 1 157 ? 10.116 16.539 77.585 1.00 15.64 156 ALA A N 1
ATOM 1005 C CA . ALA A 1 157 ? 10.423 17.815 78.230 1.00 16.10 156 ALA A CA 1
ATOM 1006 C C . ALA A 1 157 ? 9.127 18.621 78.359 1.00 16.28 156 ALA A C 1
ATOM 1007 O O . ALA A 1 157 ? 9.096 19.854 78.144 1.00 16.27 156 ALA A O 1
ATOM 1009 N N . ILE A 1 158 ? 8.055 17.921 78.708 1.00 16.71 157 ILE A N 1
ATOM 1010 C CA . ILE A 1 158 ? 6.729 18.534 78.680 1.00 17.16 157 ILE A CA 1
ATOM 1011 C C . ILE A 1 158 ? 6.408 19.325 79.957 1.00 17.66 157 ILE A C 1
ATOM 1012 O O . ILE A 1 158 ? 6.304 20.548 79.902 1.00 17.57 157 ILE A O 1
ATOM 1017 N N . PHE A 1 159 ? 6.265 18.637 81.088 1.00 18.23 158 PHE A N 1
ATOM 1018 C CA . PHE A 1 159 ? 5.957 19.291 82.359 1.00 19.39 158 PHE A CA 1
ATOM 1019 C C . PHE A 1 159 ? 7.062 19.041 83.374 1.00 20.19 158 PHE A C 1
ATOM 1020 O O . PHE A 1 159 ? 7.642 17.966 83.436 1.00 20.34 158 PHE A O 1
ATOM 1028 N N . GLY A 1 160 ? 7.308 20.046 84.197 1.00 21.85 159 GLY A N 1
ATOM 1029 C CA . GLY A 1 160 ? 8.372 20.025 85.205 1.00 23.51 159 GLY A CA 1
ATOM 1030 C C . GLY A 1 160 ? 7.728 20.011 86.546 1.00 24.84 159 GLY A C 1
ATOM 1031 O O . GLY A 1 160 ? 6.502 19.853 86.650 1.00 24.88 159 GLY A O 1
ATOM 1032 N N . PHE A 1 161 ? 8.536 20.239 87.577 1.00 26.05 160 PHE A N 1
ATOM 1033 C CA . PHE A 1 161 ? 8.070 20.126 88.946 1.00 27.35 160 PHE A CA 1
ATOM 1034 C C . PHE A 1 161 ? 7.172 21.249 89.441 1.00 27.92 160 PHE A C 1
ATOM 1035 O O . PHE A 1 161 ? 6.816 21.255 90.618 1.00 28.22 160 PHE A O 1
ATOM 1043 N N . SER A 1 162 ? 6.843 22.226 88.601 1.00 28.68 161 SER A N 1
ATOM 1044 C CA . SER A 1 162 ? 5.939 23.281 89.066 1.00 29.55 161 SER A CA 1
ATOM 1045 C C . SER A 1 162 ? 4.480 22.970 88.703 1.00 29.97 161 SER A C 1
ATOM 1046 O O . SER A 1 162 ? 3.555 23.488 89.304 1.00 30.04 161 SER A O 1
ATOM 1049 N N . PHE A 1 163 ? 4.280 22.121 87.704 1.00 30.82 162 PHE A N 1
ATOM 1050 C CA . PHE A 1 163 ? 2.930 21.812 87.257 1.00 31.50 162 PHE A CA 1
ATOM 1051 C C . PHE A 1 163 ? 2.154 21.022 88.290 1.00 31.82 162 PHE A C 1
ATOM 1052 O O . PHE A 1 163 ? 2.668 20.080 88.904 1.00 32.01 162 PHE A O 1
ATOM 1060 N N . LYS A 1 164 ? 0.938 21.484 88.536 1.00 32.32 163 LYS A N 1
ATOM 1061 C CA . LYS A 1 164 ? 0.088 20.932 89.593 1.00 32.72 163 LYS A CA 1
ATOM 1062 C C . LYS A 1 164 ? -1.221 20.509 88.932 1.00 32.96 163 LYS A C 1
ATOM 1063 O O . LYS A 1 164 ? -2.124 19.930 89.563 1.00 33.08 163 LYS A O 1
ATOM 1069 N N . GLY A 1 165 ? -1.301 20.820 87.638 1.00 33.27 164 GLY A N 1
ATOM 1070 C CA . GLY A 1 165 ? -2.059 19.997 86.738 1.00 33.55 164 GLY A CA 1
ATOM 1071 C C . GLY A 1 165 ? -3.113 20.570 85.833 1.00 33.72 164 GLY A C 1
ATOM 1072 O O . GLY A 1 165 ? -2.877 21.514 85.060 1.00 33.79 164 GLY A O 1
ATOM 1073 N N . ASP A 1 166 ? -4.306 20.010 86.016 1.00 33.88 165 ASP A N 1
ATOM 1074 C CA . ASP A 1 166 ? -5.132 19.548 84.907 1.00 33.94 165 ASP A CA 1
ATOM 1075 C C . ASP A 1 166 ? -4.411 19.587 83.535 1.00 33.90 165 ASP A C 1
ATOM 1076 O O . ASP A 1 166 ? -4.151 20.661 82.957 1.00 33.99 165 ASP A O 1
ATOM 1081 N N . VAL A 1 167 ? -4.007 18.404 83.076 1.00 33.74 166 VAL A N 1
ATOM 1082 C CA . VAL A 1 167 ? -3.342 18.260 81.793 1.00 33.40 166 VAL A CA 1
ATOM 1083 C C . VAL A 1 167 ? -4.391 18.564 80.731 1.00 33.39 166 VAL A C 1
ATOM 1084 O O . VAL A 1 167 ? -5.384 17.834 80.544 1.00 33.34 166 VAL A O 1
ATOM 1088 N N . ARG A 1 168 ? -4.192 19.707 80.093 1.00 33.26 167 ARG A N 1
ATOM 1089 C CA . ARG A 1 168 ? -5.060 20.154 79.028 1.00 33.12 167 ARG A CA 1
ATOM 1090 C C . ARG A 1 168 ? -4.431 19.810 77.690 1.00 32.90 167 ARG A C 1
ATOM 1091 O O . ARG A 1 168 ? -3.258 19.408 77.593 1.00 32.88 167 ARG A O 1
ATOM 1099 N N . GLU A 1 169 ? -5.233 19.983 76.656 1.00 32.51 168 GLU A N 1
ATOM 1100 C CA . GLU A 1 169 ? -4.816 19.640 75.334 1.00 32.07 168 GLU A CA 1
ATOM 1101 C C . GLU A 1 169 ? -4.020 20.717 74.600 1.00 31.56 168 GLU A C 1
ATOM 1102 O O . GLU A 1 169 ? -4.409 21.877 74.614 1.00 31.89 168 GLU A O 1
ATOM 1108 N N . PRO A 1 170 ? -2.792 20.401 74.225 1.00 31.02 169 PRO A N 1
ATOM 1109 C CA . PRO A 1 170 ? -2.508 19.384 73.242 1.00 30.39 169 PRO A CA 1
ATOM 1110 C C . PRO A 1 170 ? -1.834 18.244 74.069 1.00 29.83 169 PRO A C 1
ATOM 1111 O O . PRO A 1 170 ? -1.646 17.137 73.585 1.00 29.95 169 PRO A O 1
ATOM 1115 N N . PHE A 1 171 ? -1.518 18.500 75.339 1.00 28.76 170 PHE A N 1
ATOM 1116 C CA . PHE A 1 171 ? -0.642 17.602 76.097 1.00 27.58 170 PHE A CA 1
ATOM 1117 C C . PHE A 1 171 ? -1.253 16.295 76.576 1.00 26.99 170 PHE A C 1
ATOM 1118 O O . PHE A 1 171 ? -0.543 15.307 76.741 1.00 27.02 170 PHE A O 1
ATOM 1126 N N . HIS A 1 172 ? -2.550 16.272 76.810 1.00 25.73 171 HIS A N 1
ATOM 1127 C CA . HIS A 1 172 ? -3.157 15.021 77.149 1.00 24.59 171 HIS A CA 1
ATOM 1128 C C . HIS A 1 172 ? -3.064 13.991 76.026 1.00 23.92 171 HIS A C 1
ATOM 1129 O O . HIS A 1 172 ? -2.749 12.824 76.275 1.00 23.08 171 HIS A O 1
ATOM 1136 N N . SER A 1 173 ? -3.346 14.391 74.791 1.00 22.81 172 SER A N 1
ATOM 1137 C CA . SER A 1 173 ? -3.275 13.384 73.741 1.00 22.29 172 SER A CA 1
ATOM 1138 C C . SER A 1 173 ? -1.810 13.019 73.399 1.00 21.69 172 SER A C 1
ATOM 1139 O O . SER A 1 173 ? -1.544 11.890 73.033 1.00 21.40 172 SER A O 1
ATOM 1142 N N . ILE A 1 174 ? -0.871 13.956 73.592 1.00 21.00 173 ILE A N 1
ATOM 1143 C CA . ILE A 1 174 ? 0.559 13.675 73.387 1.00 20.37 173 ILE A CA 1
ATOM 1144 C C . ILE A 1 174 ? 0.982 12.594 74.386 1.00 20.14 173 ILE A C 1
ATOM 1145 O O . ILE A 1 174 ? 1.639 11.642 74.024 1.00 19.90 173 ILE A O 1
ATOM 1150 N N . LEU A 1 175 ? 0.582 12.737 75.649 1.00 19.84 174 LEU A N 1
ATOM 1151 C CA . LEU A 1 175 ? 0.944 11.764 76.676 1.00 19.57 174 LEU A CA 1
ATOM 1152 C C . LEU A 1 175 ? 0.283 10.422 76.427 1.00 19.65 174 LEU A C 1
ATOM 1153 O O . LEU A 1 175 ? 0.863 9.370 76.708 1.00 19.37 174 LEU A O 1
ATOM 1158 N N . SER A 1 176 ? -0.921 10.461 75.849 1.00 19.40 175 SER A N 1
ATOM 1159 C CA . SER A 1 176 ? -1.586 9.249 75.442 1.00 19.57 175 SER A CA 1
ATOM 1160 C C . SER A 1 176 ? -0.770 8.491 74.361 1.00 19.40 175 SER A C 1
ATOM 1161 O O . SER A 1 176 ? -0.562 7.296 74.499 1.00 19.37 175 SER A O 1
ATOM 1164 N N . VAL A 1 177 ? -0.307 9.180 73.321 1.00 19.14 176 VAL A N 1
ATOM 1165 C CA . VAL A 1 177 ? 0.617 8.579 72.336 1.00 19.18 176 VAL A CA 1
ATOM 1166 C C . VAL A 1 177 ? 1.933 8.070 72.986 1.00 19.27 176 VAL A C 1
ATOM 1167 O O . VAL A 1 177 ? 2.379 6.945 72.731 1.00 19.35 176 VAL A O 1
ATOM 1171 N N . LEU A 1 178 ? 2.514 8.856 73.880 1.00 19.07 177 LEU A N 1
ATOM 1172 C CA . LEU A 1 178 ? 3.770 8.444 74.513 1.00 19.30 177 LEU A CA 1
ATOM 1173 C C . LEU A 1 178 ? 3.604 7.154 75.289 1.00 19.38 177 LEU A C 1
ATOM 1174 O O . LEU A 1 178 ? 4.477 6.284 75.300 1.00 19.33 177 LEU A O 1
ATOM 1179 N N . SER A 1 179 ? 2.458 7.015 75.923 1.00 19.81 178 SER A N 1
ATOM 1180 C CA . SER A 1 179 ? 2.263 5.861 76.747 1.00 20.04 178 SER A CA 1
ATOM 1181 C C . SER A 1 179 ? 2.155 4.582 75.932 1.00 19.92 178 SER A C 1
ATOM 1182 O O . SER A 1 179 ? 2.327 3.503 76.489 1.00 20.10 178 SER A O 1
ATOM 1185 N N . GLY A 1 180 ? 1.958 4.702 74.612 1.00 19.72 179 GLY A N 1
ATOM 1186 C CA . GLY A 1 180 ? 1.878 3.543 73.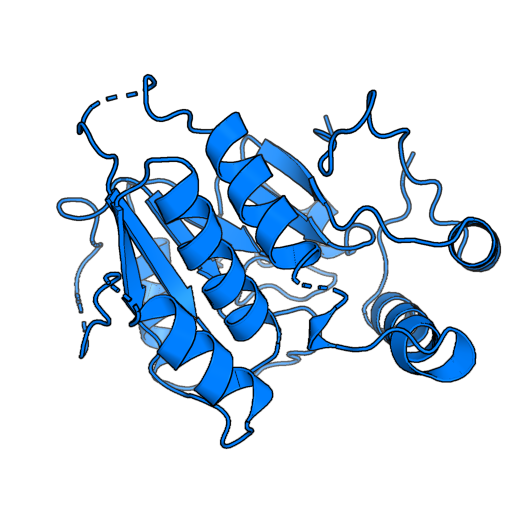738 1.00 19.14 179 GLY A CA 1
ATOM 1187 C C . GLY A 1 180 ? 3.171 3.234 72.996 1.00 19.04 179 GLY A C 1
ATOM 1188 O O . GLY A 1 180 ? 3.220 2.290 72.219 1.00 18.68 179 GLY A O 1
ATOM 1189 N N . LEU A 1 181 ? 4.228 4.008 73.239 1.00 18.67 180 LEU A N 1
ATOM 1190 C CA . LEU A 1 181 ? 5.466 3.811 72.499 1.00 18.56 180 LEU A CA 1
ATOM 1191 C C . LEU A 1 181 ? 6.178 2.529 72.835 1.00 18.57 180 LEU A C 1
ATOM 1192 O O . LEU A 1 181 ? 6.106 2.049 73.951 1.00 18.44 180 LEU A O 1
ATOM 1197 N N . THR A 1 182 ? 6.903 2.018 71.844 1.00 18.46 181 THR A N 1
ATOM 1198 C CA . THR A 1 182 ? 7.800 0.898 72.005 1.00 18.47 181 THR A CA 1
ATOM 1199 C C . THR A 1 182 ? 9.251 1.428 72.279 1.00 18.20 181 THR A C 1
ATOM 1200 O O . THR A 1 182 ? 9.997 0.829 73.057 1.00 18.37 181 THR A O 1
ATOM 1204 N N . VAL A 1 183 ? 9.627 2.550 71.674 1.00 17.45 182 VAL A N 1
ATOM 1205 C CA . VAL A 1 183 ? 10.944 3.158 71.847 1.00 17.09 182 VAL A CA 1
ATOM 1206 C C . VAL A 1 183 ? 11.030 3.815 73.222 1.00 16.89 182 VAL A C 1
ATOM 1207 O O . VAL A 1 183 ? 9.989 4.181 73.804 1.00 16.86 182 VAL A O 1
ATOM 1211 N N . PRO A 1 184 ? 12.255 3.944 73.773 1.00 16.98 183 PRO A N 1
ATOM 1212 C CA . PRO A 1 184 ? 12.387 4.554 75.109 1.00 16.95 183 PRO A CA 1
ATOM 1213 C C . PRO A 1 184 ? 12.040 6.046 75.163 1.00 16.97 183 PRO A C 1
ATOM 1214 O O . PRO A 1 184 ? 12.249 6.779 74.186 1.00 16.89 183 PRO A O 1
ATOM 1218 N N . ILE A 1 185 ? 11.553 6.464 76.324 1.00 16.81 184 ILE A N 1
ATOM 1219 C CA . ILE A 1 185 ? 11.300 7.851 76.634 1.00 16.83 184 ILE A CA 1
ATOM 1220 C C . ILE A 1 185 ? 12.365 8.226 77.663 1.00 16.81 184 ILE A C 1
ATOM 1221 O O . ILE A 1 185 ? 12.584 7.476 78.643 1.00 16.98 184 ILE A O 1
ATOM 1226 N N . ALA A 1 186 ? 12.982 9.379 77.481 1.00 16.64 185 ALA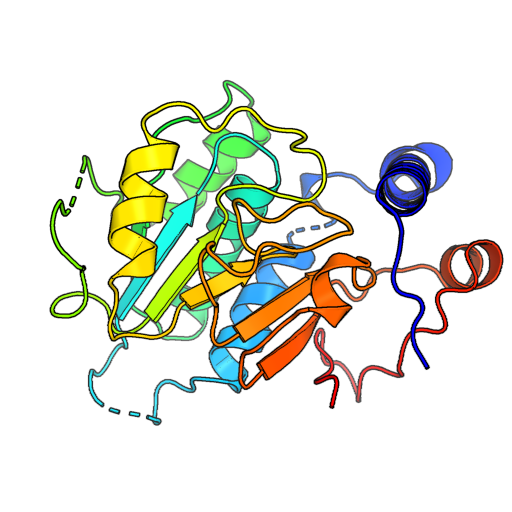 A N 1
ATOM 1227 C CA . ALA A 1 186 ? 13.830 10.009 78.544 1.00 16.59 185 ALA A CA 1
ATOM 1228 C C . ALA A 1 186 ? 13.083 11.219 79.071 1.00 16.62 185 ALA A C 1
ATOM 1229 O O . ALA A 1 186 ? 12.792 12.127 78.300 1.00 16.66 185 ALA A O 1
ATOM 1231 N N . SER A 1 187 ? 12.770 11.256 80.358 1.00 16.81 186 SER A N 1
ATOM 1232 C CA . SER A 1 187 ? 12.065 12.400 80.959 1.00 17.14 186 SER A CA 1
ATOM 1233 C C . SER A 1 187 ? 13.012 13.374 81.665 1.00 17.38 186 SER A C 1
ATOM 1234 O O . SER A 1 187 ? 13.904 12.956 82.416 1.00 17.57 186 SER A O 1
ATOM 1237 N N . ILE A 1 188 ? 12.809 14.672 81.445 1.00 17.57 187 ILE A N 1
ATOM 1238 C CA . ILE A 1 188 ? 13.619 15.684 82.098 1.00 17.66 187 ILE A CA 1
ATOM 1239 C C . ILE A 1 188 ? 12.989 16.036 83.451 1.00 18.02 187 ILE A C 1
ATOM 1240 O O . ILE A 1 188 ? 11.865 16.562 83.495 1.00 17.81 187 ILE A O 1
ATOM 1245 N N . ASP A 1 189 ? 13.717 15.705 84.527 1.00 18.17 188 ASP A N 1
ATOM 1246 C CA . ASP A 1 189 ? 13.388 16.105 85.904 1.00 18.69 188 ASP A CA 1
ATOM 1247 C C . ASP A 1 189 ? 12.299 15.302 86.560 1.00 18.98 188 ASP A C 1
ATOM 1248 O O . ASP A 1 189 ? 12.499 14.766 87.655 1.00 18.95 188 ASP A O 1
ATOM 1253 N N . ILE A 1 190 ? 11.164 15.169 85.873 1.00 19.40 189 ILE A N 1
ATOM 1254 C CA . ILE A 1 190 ? 9.979 14.453 86.367 1.00 19.62 189 ILE A CA 1
ATOM 1255 C C . ILE A 1 190 ? 9.251 13.917 85.098 1.00 19.72 189 ILE A C 1
ATOM 1256 O O . ILE A 1 190 ? 9.234 14.594 84.072 1.00 19.56 189 ILE A O 1
ATOM 1261 N N . PRO A 1 191 ? 8.703 12.693 85.151 1.00 19.66 190 PRO A N 1
ATOM 1262 C CA . PRO A 1 191 ? 7.931 12.206 83.996 1.00 19.73 190 PRO A CA 1
ATOM 1263 C C . PRO A 1 191 ? 6.646 13.040 83.937 1.00 20.12 190 PRO A C 1
ATOM 1264 O O . PRO A 1 191 ? 5.959 13.233 84.959 1.00 19.93 190 PRO A O 1
ATOM 1268 N N . SER A 1 192 ? 6.375 13.624 82.772 1.00 20.24 191 SER A N 1
ATOM 1269 C CA . SER A 1 192 ? 5.239 14.526 82.668 1.00 20.47 191 SER A CA 1
ATOM 1270 C C . SER A 1 192 ? 3.940 13.767 82.952 1.00 20.76 191 SER A C 1
ATOM 1271 O O . SER A 1 192 ? 3.776 12.623 82.512 1.00 20.67 191 SER A O 1
ATOM 1274 N N . GLY A 1 193 ? 3.052 14.381 83.731 1.00 20.98 192 GLY A N 1
ATOM 1275 C CA . GLY A 1 193 ? 1.794 13.729 84.114 1.00 21.56 192 GLY A CA 1
ATOM 1276 C C . GLY A 1 193 ? 1.885 12.989 85.450 1.00 21.93 192 GLY A C 1
ATOM 1277 O O . GLY A 1 193 ? 0.877 12.482 85.954 1.00 21.77 192 GLY A O 1
ATOM 1278 N N . TRP A 1 194 ? 3.083 12.925 86.034 1.00 22.12 193 TRP A N 1
ATOM 1279 C CA . TRP A 1 194 ? 3.225 12.332 87.359 1.00 22.69 193 TRP A CA 1
ATOM 1280 C C . TRP A 1 194 ? 2.998 13.362 88.435 1.00 23.26 193 TRP A C 1
ATOM 1281 O O . TRP A 1 194 ? 3.426 14.506 88.293 1.00 23.61 193 TRP A O 1
ATOM 1292 N N . ASP A 1 195 ? 2.374 12.958 89.533 1.00 24.16 194 ASP A N 1
ATOM 1293 C CA . ASP A 1 195 ? 2.403 13.779 90.731 1.00 25.11 194 ASP A CA 1
ATOM 1294 C C . ASP A 1 195 ? 3.866 13.949 91.154 1.00 25.61 194 ASP A C 1
ATOM 1295 O O . ASP A 1 195 ? 4.614 12.967 91.271 1.00 25.80 194 ASP A O 1
ATOM 1300 N N . VAL A 1 196 ? 4.281 15.200 91.363 1.00 26.29 195 VAL A N 1
ATOM 1301 C CA . VAL A 1 196 ? 5.692 15.516 91.647 1.00 26.75 195 VAL A CA 1
ATOM 1302 C C . VAL A 1 196 ? 6.209 14.788 92.915 1.00 26.96 195 VAL A C 1
ATOM 1303 O O . VAL A 1 196 ? 7.435 14.650 93.127 1.00 27.18 195 VAL A O 1
ATOM 1307 N N . GLU A 1 197 ? 5.292 14.282 93.731 1.00 27.27 196 GLU A N 1
ATOM 1308 C CA . GLU A 1 197 ? 5.707 13.540 94.912 1.00 27.41 196 GLU A CA 1
ATOM 1309 C C . GLU A 1 197 ? 5.281 12.081 94.851 1.00 27.32 196 GLU A C 1
ATOM 1310 O O . GLU A 1 197 ? 6.018 11.192 95.283 1.00 27.42 196 GLU A O 1
ATOM 1316 N N . LYS A 1 198 ? 4.106 11.843 94.282 1.00 26.98 197 LYS A N 1
ATOM 1317 C CA . LYS A 1 198 ? 3.445 10.566 94.385 1.00 26.68 197 LYS A CA 1
ATOM 1318 C C . LYS A 1 198 ? 3.644 9.671 93.156 1.00 26.41 197 LYS A C 1
ATOM 1319 O O . LYS A 1 198 ? 3.315 8.499 93.214 1.00 26.30 197 LYS A O 1
ATOM 1325 N N . GLY A 1 199 ? 4.149 10.225 92.052 1.00 25.90 198 GLY A N 1
ATOM 1326 C CA . GLY A 1 199 ? 4.257 9.476 90.791 1.00 25.41 198 GLY A CA 1
ATOM 1327 C C . GLY A 1 199 ? 2.923 9.284 90.092 1.00 25.12 198 GLY A C 1
ATOM 1328 O O . GLY A 1 199 ? 2.031 10.118 90.198 1.00 25.05 198 GLY A O 1
ATOM 1329 N N . ASN A 1 200 ? 2.786 8.193 89.352 1.00 24.87 199 ASN A N 1
ATOM 1330 C CA . ASN A 1 200 ? 1.556 7.911 88.620 1.00 24.68 199 ASN A CA 1
ATOM 1331 C C . ASN A 1 200 ? 1.647 6.559 87.926 1.00 24.45 199 ASN A C 1
ATOM 1332 O O . ASN A 1 200 ? 2.090 6.482 86.776 1.00 24.49 199 ASN A O 1
ATOM 1337 N N . PRO A 1 201 ? 1.242 5.490 88.629 1.00 24.24 200 PRO A N 1
ATOM 1338 C CA . PRO A 1 201 ? 1.279 4.103 88.129 1.00 23.99 200 PRO A CA 1
ATOM 1339 C C . PRO A 1 201 ? 0.721 3.953 86.714 1.00 23.82 200 PRO A C 1
ATOM 1340 O O . PRO A 1 201 ? 1.244 3.157 85.924 1.00 23.82 200 PRO A O 1
ATOM 1344 N N . SER A 1 202 ? -0.302 4.737 86.378 1.00 23.50 201 SER A N 1
ATOM 1345 C CA . SER A 1 202 ? -0.944 4.610 85.070 1.00 23.26 201 SER A CA 1
ATOM 1346 C C . SER A 1 202 ? -0.437 5.638 84.051 1.00 23.04 201 SER A C 1
ATOM 1347 O O . SER A 1 202 ? -0.924 5.683 82.924 1.00 22.78 201 SER A O 1
ATOM 1350 N N . GLY A 1 203 ? 0.557 6.440 84.442 1.00 22.66 202 GLY A N 1
ATOM 1351 C CA . GLY A 1 203 ? 1.120 7.460 83.551 1.00 22.25 202 GLY A CA 1
ATOM 1352 C C . GLY A 1 203 ? 2.274 6.905 82.717 1.00 22.01 202 GLY A C 1
ATOM 1353 O O . GLY A 1 203 ? 2.501 5.690 82.719 1.00 22.04 202 GLY A O 1
ATOM 1354 N N . ILE A 1 204 ? 3.005 7.767 81.996 1.00 21.55 203 ILE A N 1
ATOM 1355 C CA . ILE A 1 204 ? 4.118 7.263 81.173 1.00 21.09 203 ILE A CA 1
ATOM 1356 C C . ILE A 1 204 ? 5.193 6.652 82.085 1.00 21.07 203 ILE A C 1
ATOM 1357 O O . ILE A 1 204 ? 5.298 7.022 83.281 1.00 20.62 203 ILE A O 1
ATOM 1362 N N . GLN A 1 205 ? 5.981 5.743 81.512 1.00 20.69 204 GLN A N 1
ATOM 1363 C CA . GLN A 1 205 ? 7.004 5.036 82.261 1.00 20.83 204 GLN A CA 1
ATOM 1364 C C . GLN A 1 205 ? 8.333 5.188 81.515 1.00 20.49 204 GLN A C 1
ATOM 1365 O O . GLN A 1 205 ? 8.717 4.316 80.704 1.00 20.48 204 GLN A O 1
ATOM 1371 N N . PRO A 1 206 ? 9.034 6.324 81.749 1.00 20.14 205 PRO A N 1
ATOM 1372 C CA . PRO A 1 206 ? 10.275 6.574 81.003 1.00 19.82 205 PRO A CA 1
ATOM 1373 C C . PRO A 1 206 ? 11.356 5.532 81.331 1.00 19.62 205 PRO A C 1
ATOM 1374 O O . PRO A 1 206 ? 11.407 5.009 82.454 1.00 19.50 205 PRO A O 1
ATOM 1378 N N . ASP A 1 207 ? 12.186 5.213 80.348 1.00 19.26 206 ASP A N 1
ATOM 1379 C CA . ASP A 1 207 ? 13.326 4.327 80.542 1.00 19.10 206 ASP A CA 1
ATOM 1380 C C . ASP A 1 207 ? 14.523 5.068 81.184 1.00 18.93 206 ASP A C 1
ATOM 1381 O O . ASP A 1 207 ? 15.367 4.455 81.874 1.00 18.85 206 ASP A O 1
ATOM 1386 N N . LEU A 1 208 ? 14.609 6.370 80.915 1.00 18.48 207 LEU A N 1
ATOM 1387 C CA . LEU A 1 208 ? 15.629 7.250 81.505 1.00 18.27 207 LEU A CA 1
ATOM 1388 C C . LEU A 1 208 ? 14.944 8.441 82.207 1.00 18.24 207 LEU A C 1
ATOM 1389 O O . LEU A 1 208 ? 14.041 9.080 81.641 1.00 17.77 207 LEU A O 1
ATOM 1394 N N . LEU A 1 209 ? 15.399 8.745 83.421 1.00 17.74 208 LEU A N 1
ATOM 1395 C CA . LEU A 1 209 ? 14.991 9.955 84.118 1.00 17.76 208 LEU A CA 1
ATOM 1396 C C . LEU A 1 209 ? 16.217 10.789 84.425 1.00 17.79 208 LEU A C 1
ATOM 1397 O O . LEU A 1 209 ? 17.181 10.262 84.947 1.00 17.95 208 LEU A O 1
ATOM 1402 N N . ILE A 1 210 ? 16.211 12.077 84.095 1.00 17.97 209 ILE A N 1
ATOM 1403 C CA . ILE A 1 210 ? 17.318 12.942 84.527 1.00 18.16 209 ILE A CA 1
ATOM 1404 C C . ILE A 1 210 ? 16.794 13.880 85.610 1.00 18.33 209 ILE A C 1
ATOM 1405 O O . ILE A 1 210 ? 16.130 14.853 85.289 1.00 18.31 209 ILE A O 1
ATOM 1410 N N . SER A 1 211 ? 17.047 13.567 86.881 1.00 18.49 210 SER A N 1
ATOM 1411 C CA . SER A 1 211 ? 16.718 14.478 87.973 1.00 18.65 210 SER A CA 1
ATOM 1412 C C . SER A 1 211 ? 17.644 15.690 87.894 1.00 18.79 210 SER A C 1
ATOM 1413 O O . SER A 1 211 ? 18.845 15.519 87.727 1.00 19.13 210 SER A O 1
ATOM 1416 N N . LEU A 1 212 ? 17.101 16.906 87.990 1.00 18.73 211 LEU A N 1
ATOM 1417 C CA . LEU A 1 212 ? 17.916 18.103 87.931 1.00 18.71 211 LEU A CA 1
ATOM 1418 C C . LEU A 1 212 ? 18.045 18.720 89.317 1.00 18.95 211 LEU A C 1
ATOM 1419 O O . LEU A 1 212 ? 17.042 18.829 90.039 1.00 18.83 211 LEU A O 1
ATOM 1424 N N . THR A 1 213 ? 19.278 19.103 89.684 1.00 18.82 212 THR A N 1
ATOM 1425 C CA . THR A 1 213 ? 19.588 19.719 90.975 1.00 19.13 212 THR A CA 1
ATOM 1426 C C . THR A 1 213 ? 19.647 18.653 92.072 1.00 19.23 212 THR A C 1
ATOM 1427 O O . THR A 1 213 ? 20.739 18.371 92.606 1.00 19.28 212 THR A O 1
ATOM 1431 N N . ALA A 1 214 ? 18.484 18.068 92.401 1.00 19.32 213 ALA A N 1
ATOM 1432 C CA . ALA A 1 214 ? 18.360 16.949 93.326 1.00 19.50 213 ALA A CA 1
ATOM 1433 C C . ALA A 1 214 ? 17.080 16.254 92.911 1.00 19.75 213 ALA A C 1
ATOM 1434 O O . ALA A 1 214 ? 16.181 16.909 92.369 1.00 19.63 213 ALA A O 1
ATOM 1436 N N . PRO A 1 215 ? 16.977 14.934 93.152 1.00 19.99 214 PRO A N 1
ATOM 1437 C CA . PRO A 1 215 ? 15.780 14.215 92.718 1.00 20.10 214 PRO A CA 1
ATOM 1438 C C . PRO A 1 215 ? 14.541 14.668 93.485 1.00 20.21 214 PRO A C 1
ATOM 1439 O O . PRO A 1 215 ? 14.666 15.101 94.645 1.00 19.81 214 PRO A O 1
ATOM 1443 N N . LYS A 1 216 ? 13.372 14.591 92.834 1.00 20.14 215 LYS A N 1
ATOM 1444 C CA . LYS A 1 216 ? 12.118 14.857 93.544 1.00 20.49 215 LYS A CA 1
ATOM 1445 C C . LYS A 1 216 ? 11.520 13.557 94.085 1.00 20.60 215 LYS A C 1
ATOM 1446 O O . LYS A 1 216 ? 11.883 12.474 93.618 1.00 20.39 215 LYS A O 1
ATOM 1452 N N . LYS A 1 217 ? 10.648 13.669 95.090 1.00 20.85 216 LYS A N 1
ATOM 1453 C CA . LYS A 1 217 ? 10.035 12.484 95.703 1.00 21.21 216 LYS A CA 1
ATOM 1454 C C . LYS A 1 217 ? 9.407 11.505 94.678 1.00 21.28 216 LYS A C 1
ATOM 1455 O O . LYS A 1 217 ? 9.496 10.284 94.851 1.00 21.39 216 LYS A O 1
ATOM 1461 N N . SER A 1 218 ? 8.828 12.018 93.592 1.00 21.43 217 SER A N 1
ATOM 1462 C CA . SER A 1 218 ? 8.285 11.142 92.538 1.00 21.64 217 SER A CA 1
ATOM 1463 C C . SER A 1 218 ? 9.317 10.179 91.957 1.00 21.75 217 SER A C 1
ATOM 1464 O O . SER A 1 218 ? 8.954 9.128 91.441 1.00 21.62 217 SER A O 1
ATOM 1467 N N . ALA A 1 219 ? 10.600 10.540 92.036 1.00 21.83 218 ALA A N 1
ATOM 1468 C CA . ALA A 1 219 ? 11.663 9.684 91.509 1.00 22.07 218 ALA A CA 1
ATOM 1469 C C . ALA A 1 219 ? 11.784 8.353 92.252 1.00 22.16 218 ALA A C 1
ATOM 1470 O O . ALA A 1 219 ? 12.314 7.384 91.705 1.00 22.08 218 ALA A O 1
ATOM 1472 N N . THR A 1 220 ? 11.298 8.305 93.493 1.00 22.35 219 THR A N 1
ATOM 1473 C CA . THR A 1 220 ? 11.215 7.025 94.210 1.00 22.69 219 THR A CA 1
ATOM 1474 C C . THR A 1 220 ? 10.268 6.024 93.518 1.00 22.79 219 THR A C 1
ATOM 1475 O O . THR A 1 220 ? 10.329 4.829 93.776 1.00 22.87 219 THR A O 1
ATOM 1479 N N . HIS A 1 221 ? 9.402 6.511 92.636 1.00 23.03 220 HIS A N 1
ATOM 1480 C CA . HIS A 1 221 ? 8.469 5.638 91.912 1.00 23.21 220 HIS A CA 1
ATOM 1481 C C . HIS A 1 221 ? 8.970 5.306 90.509 1.00 23.29 220 HIS A C 1
ATOM 1482 O O . HIS A 1 221 ? 8.285 4.621 89.745 1.00 23.21 220 HIS A O 1
ATOM 1489 N N . PHE A 1 222 ? 10.165 5.800 90.181 1.00 23.30 221 PHE A N 1
ATOM 1490 C CA . PHE A 1 222 ? 10.740 5.624 88.841 1.00 23.52 221 PHE A CA 1
ATOM 1491 C C . PHE A 1 222 ? 10.881 4.136 88.506 1.00 23.68 221 PHE A C 1
ATOM 1492 O O . PHE A 1 222 ? 11.366 3.392 89.312 1.00 23.63 221 PHE A O 1
ATOM 1500 N N . THR A 1 223 ? 10.472 3.727 87.300 1.00 23.98 222 THR A N 1
ATOM 1501 C CA . THR A 1 223 ? 10.511 2.306 86.948 1.00 24.23 222 THR A CA 1
ATOM 1502 C C . THR A 1 223 ? 11.448 1.926 85.798 1.00 24.15 222 THR A C 1
ATOM 1503 O O . THR A 1 223 ? 11.389 0.784 85.306 1.00 24.38 222 THR A O 1
ATOM 1507 N N . GLY A 1 224 ? 12.285 2.860 85.352 1.00 23.91 223 GLY A N 1
ATOM 1508 C CA . GLY A 1 224 ? 13.098 2.626 84.164 1.00 23.48 223 GLY A CA 1
ATOM 1509 C C . GLY A 1 224 ? 14.459 2.059 84.489 1.00 23.36 223 GLY A C 1
ATOM 1510 O O . GLY A 1 224 ? 14.730 1.714 85.631 1.00 23.10 223 GLY A O 1
ATOM 1511 N N . ARG A 1 225 ? 15.326 1.984 83.488 1.00 23.07 224 ARG A N 1
ATOM 1512 C CA . ARG A 1 225 ? 16.667 1.430 83.685 1.00 22.98 224 ARG A CA 1
ATOM 1513 C C . ARG A 1 225 ? 17.694 2.457 84.154 1.00 22.70 224 ARG A C 1
ATOM 1514 O O . ARG A 1 225 ? 18.631 2.074 84.838 1.00 22.67 224 ARG A O 1
ATOM 1522 N N . TYR A 1 226 ? 17.523 3.739 83.804 1.00 22.02 225 TYR A N 1
ATOM 1523 C CA . TYR A 1 226 ? 18.562 4.748 84.010 1.00 21.63 225 TYR A CA 1
ATOM 1524 C C . TYR A 1 226 ? 18.040 5.953 84.746 1.00 21.36 225 TYR A C 1
ATOM 1525 O O . TYR A 1 226 ? 17.122 6.628 84.273 1.00 21.13 225 TYR A O 1
ATOM 1534 N N . HIS A 1 227 ? 18.626 6.215 85.908 1.00 20.63 226 HIS A N 1
ATOM 1535 C CA . HIS A 1 227 ? 18.356 7.410 86.656 1.00 20.26 226 HIS A CA 1
ATOM 1536 C C . HIS A 1 227 ? 19.680 8.140 86.842 1.00 20.25 226 HIS A C 1
ATOM 1537 O O . HIS A 1 227 ? 20.566 7.640 87.535 1.00 20.03 226 HIS A O 1
ATOM 1544 N N . TYR A 1 228 ? 19.802 9.294 86.179 1.00 19.96 227 TYR A N 1
ATOM 1545 C CA . TYR A 1 228 ? 20.952 10.176 86.316 1.00 20.04 227 TYR A CA 1
ATOM 1546 C C . TYR A 1 228 ? 20.583 11.409 87.074 1.00 19.87 227 TYR A C 1
ATOM 1547 O O . TYR A 1 228 ? 19.489 11.923 86.901 1.00 19.84 227 TYR A O 1
ATOM 1556 N N . LEU A 1 229 ? 21.508 11.896 87.908 1.00 19.64 228 LEU A N 1
ATOM 1557 C CA . LEU A 1 229 ? 21.391 13.231 88.465 1.00 19.49 228 LEU A CA 1
ATOM 1558 C C . LEU A 1 229 ? 22.184 14.203 87.569 1.00 19.44 228 LEU A C 1
ATOM 1559 O O . LEU A 1 229 ? 23.271 13.864 87.133 1.00 19.30 228 LEU A O 1
ATOM 1564 N N . GLY A 1 230 ? 21.644 15.388 87.296 1.00 19.26 229 GLY A N 1
ATOM 1565 C CA . GLY A 1 230 ? 22.366 16.374 86.488 1.00 19.11 229 GLY A CA 1
ATOM 1566 C C . GLY A 1 230 ? 22.165 17.745 87.063 1.00 19.03 229 GLY A C 1
ATOM 1567 O O . GLY A 1 230 ? 21.482 17.903 88.087 1.00 18.96 229 GLY A O 1
ATOM 1568 N N . GLY A 1 231 ? 22.749 18.754 86.416 1.00 18.75 230 GLY A N 1
ATOM 1569 C CA . GLY A 1 231 ? 22.695 20.094 87.007 1.00 18.68 230 GLY A CA 1
ATOM 1570 C C . GLY A 1 231 ? 23.794 20.252 88.060 1.00 18.50 230 GLY A C 1
ATOM 1571 O O . GLY A 1 231 ? 23.504 20.461 89.243 1.00 18.55 230 GLY A O 1
ATOM 1572 N N . ARG A 1 232 ? 25.056 20.156 87.620 1.00 18.25 231 ARG A N 1
ATOM 1573 C CA . ARG A 1 232 ? 26.219 20.297 88.529 1.00 18.22 231 ARG A CA 1
ATOM 1574 C C . ARG A 1 232 ? 26.552 21.785 88.735 1.00 18.37 231 ARG A C 1
ATOM 1575 O O . ARG A 1 232 ? 27.451 22.365 88.080 1.00 18.36 231 ARG A O 1
ATOM 1583 N N . PHE A 1 233 ? 25.780 22.407 89.630 1.00 18.30 232 PHE A N 1
ATOM 1584 C CA . PHE A 1 233 ? 25.902 23.829 89.900 1.00 18.52 232 PHE A CA 1
ATOM 1585 C C . PHE A 1 233 ? 25.507 24.175 91.337 1.00 18.61 232 PHE A C 1
ATOM 1586 O O . PHE A 1 233 ? 25.448 25.336 91.689 1.00 18.77 232 PHE A O 1
ATOM 1594 N N . VAL A 1 234 ? 25.200 23.166 92.149 1.00 18.84 233 VAL A N 1
ATOM 1595 C CA . VAL A 1 234 ? 24.635 23.428 93.465 1.00 18.98 233 VAL A CA 1
ATOM 1596 C C . VAL A 1 234 ? 25.746 23.890 94.429 1.00 19.14 233 VAL A C 1
ATOM 1597 O O . VAL A 1 234 ? 26.688 23.164 94.683 1.00 19.33 233 VAL A O 1
ATOM 1601 N N . PRO A 1 235 ? 25.654 25.116 94.938 1.00 19.35 234 PRO A N 1
ATOM 1602 C CA . PRO A 1 235 ? 26.666 25.548 95.894 1.00 19.39 234 PRO A CA 1
ATOM 1603 C C . PRO A 1 235 ? 26.670 24.689 97.151 1.00 19.84 234 PRO A C 1
ATOM 1604 O O . PRO A 1 235 ? 25.587 24.362 97.642 1.00 19.70 234 PRO A O 1
ATOM 1608 N N . PRO A 1 236 ? 27.870 24.302 97.667 1.00 20.04 235 PRO A N 1
ATOM 1609 C CA . PRO A 1 236 ? 27.940 23.558 98.942 1.00 20.36 235 PRO A CA 1
ATOM 1610 C C . PRO A 1 236 ? 27.077 24.156 100.059 1.00 20.45 235 PRO A C 1
ATOM 1611 O O . PRO A 1 236 ? 26.485 23.395 100.837 1.00 20.70 235 PRO A O 1
ATOM 1615 N N . ALA A 1 237 ? 26.978 25.479 100.144 1.00 20.67 236 ALA A N 1
ATOM 1616 C CA . ALA A 1 237 ? 26.165 26.059 101.222 1.00 20.92 236 ALA A CA 1
ATOM 1617 C C . ALA A 1 237 ? 24.686 25.687 101.068 1.00 21.12 236 ALA A C 1
ATOM 1618 O O . ALA A 1 237 ? 23.996 25.466 102.053 1.00 20.77 236 ALA A O 1
ATOM 1620 N N . LEU A 1 238 ? 24.207 25.630 99.824 1.00 21.14 237 LEU A N 1
ATOM 1621 C CA . LEU A 1 238 ? 22.804 25.302 99.572 1.00 21.69 237 LEU A CA 1
ATOM 1622 C C . LEU A 1 238 ? 22.618 23.814 99.811 1.00 21.81 237 LEU A C 1
ATOM 1623 O O . LEU A 1 238 ? 21.644 23.385 100.432 1.00 22.02 237 LEU A O 1
ATOM 1628 N N . GLU A 1 239 ? 23.568 23.014 99.345 1.00 22.22 238 GLU A N 1
ATOM 1629 C CA . GLU A 1 239 ? 23.493 21.599 99.595 1.00 22.52 238 GLU A CA 1
ATOM 1630 C C . GLU A 1 239 ? 23.421 21.313 101.104 1.00 22.77 238 GLU A C 1
ATOM 1631 O O . GLU A 1 239 ? 22.682 20.424 101.540 1.00 22.61 238 GLU A O 1
ATOM 1637 N N . LYS A 1 240 ? 24.161 22.085 101.890 1.00 22.78 239 LYS A N 1
ATOM 1638 C CA . LYS A 1 240 ? 24.194 21.870 103.345 1.00 23.16 239 LYS A CA 1
ATOM 1639 C C . LYS A 1 240 ? 22.871 22.289 103.988 1.00 23.11 239 LYS A C 1
ATOM 1640 O O . LYS A 1 240 ? 22.274 21.519 104.723 1.00 23.25 239 LYS A O 1
ATOM 1646 N N . LYS A 1 241 ? 22.427 23.510 103.695 1.00 23.15 240 LYS A N 1
ATOM 1647 C CA . LYS A 1 241 ? 21.183 24.055 104.226 1.00 23.09 240 LYS A CA 1
ATOM 1648 C C . LYS A 1 241 ? 19.986 23.091 104.030 1.00 23.22 240 LYS A C 1
ATOM 1649 O O . LYS A 1 241 ? 19.248 22.816 104.963 1.00 23.01 240 LYS A O 1
ATOM 1655 N N . TYR A 1 242 ? 19.818 22.575 102.810 1.00 23.31 241 TYR A N 1
ATOM 1656 C CA . TYR A 1 242 ? 18.695 21.703 102.472 1.00 23.47 241 TYR A CA 1
ATOM 1657 C C . TYR A 1 242 ? 18.988 20.219 102.696 1.00 23.44 241 TYR A C 1
ATOM 1658 O O . TYR A 1 242 ? 18.162 19.366 102.371 1.00 23.48 241 TYR A O 1
ATOM 1667 N N . GLN A 1 243 ? 20.171 19.919 103.222 1.00 23.41 242 GLN A N 1
ATOM 1668 C CA . GLN A 1 243 ? 20.599 18.539 103.476 1.00 23.40 242 GLN A CA 1
ATOM 1669 C C . GLN A 1 243 ? 20.415 17.635 102.258 1.00 23.28 242 GLN A C 1
ATOM 1670 O O . GLN A 1 243 ? 19.872 16.524 102.364 1.00 22.96 242 GLN A O 1
ATOM 1676 N N . LEU A 1 244 ? 20.884 18.112 101.103 1.00 23.05 243 LEU A N 1
ATOM 1677 C CA . LEU A 1 244 ? 20.660 17.397 99.854 1.00 23.12 243 LEU A CA 1
ATOM 1678 C C . LEU A 1 244 ? 21.463 16.101 99.774 1.00 23.18 243 LEU A C 1
ATOM 1679 O O . LEU A 1 244 ? 21.049 15.133 99.127 1.00 23.10 243 LEU A O 1
ATOM 1684 N N . ASN A 1 245 ? 22.612 16.085 100.445 1.00 23.39 244 ASN A N 1
ATOM 1685 C CA . ASN A 1 245 ? 23.550 14.957 100.356 1.00 23.58 244 ASN A CA 1
ATOM 1686 C C . ASN A 1 245 ? 23.787 14.429 98.969 1.00 23.48 244 ASN A C 1
ATOM 1687 O O . ASN A 1 245 ? 23.649 13.236 98.702 1.00 23.51 244 ASN A O 1
ATOM 1692 N N . LEU A 1 246 ? 24.190 15.346 98.105 1.00 23.26 245 LEU A N 1
ATOM 1693 C CA . LEU A 1 246 ? 24.443 15.041 96.713 1.00 23.05 245 LEU A CA 1
ATOM 1694 C C . LEU A 1 246 ? 25.536 13.987 96.569 1.00 22.95 245 LEU A C 1
ATOM 1695 O O . LEU A 1 246 ? 26.459 13.950 97.362 1.00 22.77 245 LEU A O 1
ATOM 1700 N N . PRO A 1 247 ? 25.433 13.116 95.551 1.00 22.77 246 PRO A N 1
ATOM 1701 C CA . PRO A 1 247 ? 26.572 12.237 95.310 1.00 22.71 246 PRO A CA 1
ATOM 1702 C C . PRO A 1 247 ? 27.749 13.028 94.721 1.00 22.55 246 PRO A C 1
ATOM 1703 O O . PRO A 1 247 ? 27.549 14.142 94.221 1.00 22.44 246 PRO A O 1
ATOM 1707 N N . SER A 1 248 ? 28.95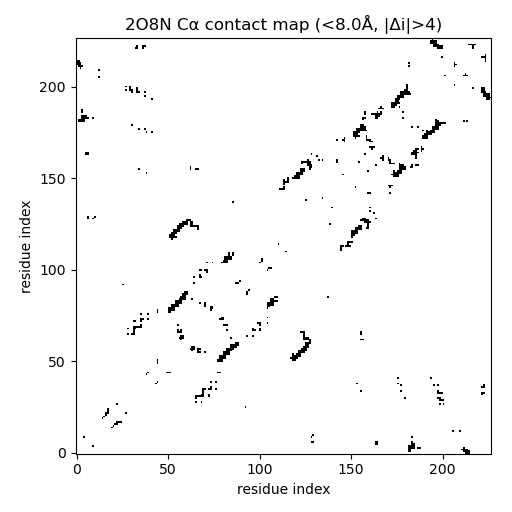6 12.470 94.808 1.00 22.27 247 SER A N 1
ATOM 1708 C CA . SER A 1 248 ? 30.122 13.054 94.175 1.00 22.02 247 SER A CA 1
ATOM 1709 C C . SER A 1 248 ? 30.123 12.798 92.669 1.00 21.88 247 SER A C 1
ATOM 1710 O O . SER A 1 248 ? 30.275 11.656 92.228 1.00 21.68 247 SER A O 1
ATOM 1713 N N . TYR A 1 249 ? 29.953 13.857 91.884 1.00 21.29 248 TYR A N 1
ATOM 1714 C CA . TYR A 1 249 ? 30.100 13.725 90.440 1.00 21.24 248 TYR A CA 1
ATOM 1715 C C . TYR A 1 249 ? 31.535 13.348 90.124 1.00 21.00 248 TYR A C 1
ATOM 1716 O O . TYR A 1 249 ? 32.451 13.911 90.707 1.00 21.14 248 TYR A O 1
ATOM 1725 N N . PRO A 1 250 ? 31.745 12.384 89.214 1.00 20.94 249 PRO A N 1
ATOM 1726 C CA . PRO A 1 250 ? 33.111 11.990 88.955 1.00 20.75 249 PRO A CA 1
ATOM 1727 C C . PRO A 1 250 ? 33.863 13.002 88.075 1.00 20.82 249 PRO A C 1
ATOM 1728 O O . PRO A 1 250 ? 33.280 13.579 87.158 1.00 20.51 249 PRO A O 1
ATOM 1732 N N . ASP A 1 251 ? 35.160 13.172 88.349 1.00 20.69 250 ASP A N 1
ATOM 1733 C CA . ASP A 1 251 ? 36.017 14.066 87.572 1.00 20.65 250 ASP A CA 1
ATOM 1734 C C . ASP A 1 251 ? 35.301 15.387 87.150 1.00 20.54 250 ASP A C 1
ATOM 1735 O O . ASP A 1 251 ? 34.825 16.135 88.004 1.00 19.91 250 ASP A O 1
ATOM 1740 N N . THR A 1 252 ? 35.232 15.659 85.850 1.00 20.02 251 THR A N 1
ATOM 1741 C CA . THR A 1 252 ? 34.608 16.873 85.398 1.00 20.27 251 THR A CA 1
ATOM 1742 C C . THR A 1 252 ? 33.174 16.673 84.857 1.00 20.60 251 THR A C 1
ATOM 1743 O O . THR A 1 252 ? 32.645 17.549 84.159 1.00 20.51 251 THR A O 1
ATOM 1747 N N . GLU A 1 253 ? 32.574 15.528 85.155 1.00 20.98 252 GLU A N 1
ATOM 1748 C CA . GLU A 1 253 ? 31.305 15.162 84.515 1.00 21.63 252 GLU A CA 1
ATOM 1749 C C . GLU A 1 253 ? 30.170 15.986 85.076 1.00 21.27 252 GLU A C 1
ATOM 1750 O O . GLU A 1 253 ? 30.187 16.348 86.246 1.00 21.05 252 GLU A O 1
ATOM 1756 N N . CYS A 1 254 ? 29.188 16.281 84.240 1.00 20.77 253 CYS A N 1
ATOM 1757 C CA . CYS A 1 254 ? 27.991 17.015 84.689 1.00 20.50 253 CYS A CA 1
ATOM 1758 C C . CYS A 1 254 ? 26.778 16.096 84.959 1.00 20.37 253 CYS A C 1
ATOM 1759 O O . CYS A 1 254 ? 25.667 16.583 85.181 1.00 20.19 253 CYS A O 1
ATOM 1762 N N . VAL A 1 255 ? 26.987 14.781 84.945 1.00 20.14 254 VAL A N 1
ATOM 1763 C CA . VAL A 1 255 ? 25.948 13.866 85.420 1.00 20.25 254 VAL A CA 1
ATOM 1764 C C . VAL A 1 255 ? 26.545 12.793 86.338 1.00 20.56 254 VAL A C 1
ATOM 1765 O O . VAL A 1 255 ? 27.747 12.527 86.283 1.00 20.36 254 VAL A O 1
ATOM 1769 N N . TYR A 1 256 ? 25.678 12.149 87.111 1.00 20.96 255 TYR A N 1
ATOM 1770 C CA . TYR A 1 256 ? 26.047 11.032 87.982 1.00 21.65 255 TYR A CA 1
ATOM 1771 C C . TYR A 1 256 ? 24.958 9.974 87.843 1.00 22.04 255 TYR A C 1
ATOM 1772 O O . TYR A 1 256 ? 23.795 10.286 87.990 1.00 21.73 255 TYR A O 1
ATOM 1781 N N . ARG A 1 257 ? 25.333 8.734 87.573 1.00 22.73 256 ARG A N 1
ATOM 1782 C CA . ARG A 1 257 ? 24.342 7.673 87.495 1.00 23.58 256 ARG A CA 1
ATOM 1783 C C . ARG A 1 257 ? 23.952 7.153 88.869 1.00 24.06 256 ARG A C 1
ATOM 1784 O O . ARG A 1 257 ? 24.790 6.598 89.577 1.00 23.76 256 ARG A O 1
ATOM 1792 N N . LEU A 1 258 ? 22.695 7.383 89.243 1.00 24.48 257 LEU A N 1
ATOM 1793 C CA . LEU A 1 258 ? 22.168 6.923 90.516 1.00 25.43 257 LEU A CA 1
ATOM 1794 C C . LEU A 1 258 ? 21.779 5.446 90.407 1.00 25.97 257 LEU A C 1
ATOM 1795 O O . LEU A 1 258 ? 20.910 5.063 89.642 1.00 26.01 257 LEU A O 1
ATOM 1800 N N . GLN A 1 259 ? 22.425 4.581 91.163 1.00 27.08 258 GLN A N 1
ATOM 1801 C CA . GLN A 1 259 ? 21.948 3.190 91.137 1.00 27.87 258 GLN A CA 1
ATOM 1802 C C . GLN A 1 259 ? 21.452 2.871 92.527 1.00 28.01 258 GLN A C 1
ATOM 1803 O O . GLN A 1 259 ? 22.229 3.014 93.483 1.00 28.38 258 GLN A O 1
#

Radius of gyration: 16.33 Å; Cα contacts (8 Å, |Δi|>4): 459; chains: 1; bounding box: 41×35×43 Å

InterPro domains:
  IPR004443 YjeF N-terminal domain [MF_01966] (55-270)
  IPR004443 YjeF N-terminal domain [PF03853] (75-240)
  IPR004443 YjeF N-terminal domain [PS51385] (59-269)
  IPR004443 YjeF N-terminal domain [TIGR00197] (54-257)
  IPR032976 YjeF N-terminal domain-containing protein NAXE-like [PTHR13232] (46-281)
  IPR036652 YjeF N-terminal domain superfamily [G3DSA:3.40.50.10260] (50-282)
  IPR036652 YjeF N-terminal domain superfamily [SSF64153] (52-279)

Secondary structure (DSSP, 8-state):
-PPPBPHHHHHHHHHHHHTTT---TTT--HHHHHHHHHHHHHS-TT---SS-EEEEEE-SSHHHHHHHHHHHHHHHTT-EEEEE--S--SSHHHHHHHHHHH--PPBP-------TTT-SEEEEES--TT------TTHHHHHHHHHT-SS-EEEESS-TTSBTTTB-TTS---SEEEEESS-BGGGGG--SSEEEEE-----HHHHHHTT-------TT-SEEE--

Nearest PDB structures (foldseek):
  2dg2-assembly1_A  TM=1.001E+00  e=5.026E-48  Mus musculus
  1jzt-assembly1_A  TM=9.380E-01  e=1.435E-25  Saccharomyces cerevisiae
  3rss-assembly1_A  TM=8.365E-01  e=4.054E-12  Thermotoga maritima MSB8
  3d3j-assembly1_A-2  TM=8.181E-01  e=5.981E-12  Homo sapiens
  3d3k-assembly1_B  TM=7.990E-01  e=3.129E-12  Homo sapiens

Foldseek 3Di:
DFDAAALVLVVVLVCCCCPVVVDPLLRLLQLLLQLLVLCCVVCPCVNPDQQAEEEEEAAADSLSLSSLSNQLVNVVSRHQYEYEYPHYDPDCSGVVSVVSCVVPHHYDPADQAQVQVGHQEYEASHDASVDPDDDDPPRVSVQVRQQPHPHAYEYEQARPPANQAHGDPSGHQGQHYEREPAHHNNCVVHDHPWYKYFSPPRDPVSCVVSVRPDDDDPDPDRIDTDD

CATH classification: 3.40.50.10260

Solvent-accessible surface area: 10740 Å² total

B-factor: mean 25.2, std 11.85, range [11.53, 149.25]

Organism: Mus musculus (NCBI:txid10090)

Sequence (227 aa):
AVKYLSQEEAQAVDQELFNEYQFSVDQLELAGLSCATAIAKAYPPTSSKSPPTVLVICGPGNNGGDGLVCARHLKLFGYQPTIYYPKRPNKPLFTGLVTQCQKDIPFLGEPPEPVDELYELVVDAIFGFSFKGDVREPFHSILSVLSGLTVPIASIDIPSGWDVEKGNPSGIQPDLLISLTAPKKSATHFTGRYHYLGGRFVPPALEKKYQLNLPSYPDTECVYRLQ